Protein AF-A0A7W1MX53-F1 (afdb_monomer)

Structure (mmCIF, N/CA/C/O backbone):
data_AF-A0A7W1MX53-F1
#
_entry.id   AF-A0A7W1MX53-F1
#
loop_
_atom_site.group_PDB
_atom_site.id
_atom_site.type_symbol
_atom_site.label_atom_id
_atom_site.label_alt_id
_atom_site.label_comp_id
_atom_site.label_asym_id
_atom_site.label_entity_id
_atom_site.label_seq_id
_atom_site.pdbx_PDB_ins_code
_atom_site.Cartn_x
_atom_site.Cartn_y
_atom_site.Cartn_z
_atom_site.occupancy
_atom_site.B_iso_or_equiv
_atom_site.auth_seq_id
_atom_site.auth_comp_id
_atom_site.auth_asym_id
_atom_site.auth_atom_id
_atom_site.pdbx_PDB_model_num
ATOM 1 N N . MET A 1 1 ? 9.079 5.702 8.206 1.00 35.72 1 MET A N 1
ATOM 2 C CA . MET A 1 1 ? 10.184 4.907 7.601 1.00 35.72 1 MET A CA 1
ATOM 3 C C . MET A 1 1 ? 9.924 3.459 7.992 1.00 35.72 1 MET A C 1
ATOM 5 O O . MET A 1 1 ? 10.270 3.066 9.097 1.00 35.72 1 MET A O 1
ATOM 9 N N . ALA A 1 2 ? 9.228 2.682 7.155 1.00 34.62 2 ALA A N 1
ATOM 10 C CA . ALA A 1 2 ? 8.825 1.321 7.520 1.00 34.62 2 ALA A CA 1
ATOM 11 C C . ALA A 1 2 ? 10.064 0.422 7.710 1.00 34.62 2 ALA A C 1
ATOM 13 O O . ALA A 1 2 ? 10.881 0.278 6.801 1.00 34.62 2 ALA A O 1
ATOM 14 N N . ARG A 1 3 ? 10.228 -0.144 8.912 1.00 41.56 3 ARG A N 1
ATOM 15 C CA . ARG A 1 3 ? 11.394 -0.963 9.288 1.00 41.56 3 ARG A CA 1
ATOM 16 C C . ARG A 1 3 ? 11.538 -2.216 8.394 1.00 41.56 3 ARG A C 1
ATOM 18 O O . ARG A 1 3 ? 10.519 -2.820 8.056 1.00 41.56 3 ARG A O 1
ATOM 25 N N . PRO A 1 4 ? 12.764 -2.700 8.096 1.00 36.97 4 PRO A N 1
ATOM 26 C CA . PRO A 1 4 ? 13.018 -3.707 7.051 1.00 36.97 4 PRO A CA 1
ATOM 27 C C . PRO A 1 4 ? 12.590 -5.164 7.345 1.00 36.97 4 PRO A C 1
ATOM 29 O O . PRO A 1 4 ? 12.960 -6.055 6.586 1.00 36.97 4 PRO A O 1
ATOM 32 N N . HIS A 1 5 ? 11.833 -5.464 8.410 1.00 46.06 5 HIS A N 1
ATOM 33 C CA . HIS A 1 5 ? 11.674 -6.854 8.895 1.00 46.06 5 HIS A CA 1
ATOM 34 C C . HIS A 1 5 ? 10.229 -7.343 9.126 1.00 46.06 5 HIS A C 1
ATOM 36 O O . HIS A 1 5 ? 10.038 -8.420 9.681 1.00 46.06 5 HIS A O 1
ATOM 42 N N . GLY A 1 6 ? 9.199 -6.600 8.697 1.00 61.94 6 GLY A N 1
ATOM 43 C CA . GLY A 1 6 ? 7.798 -6.914 9.040 1.00 61.94 6 GLY A CA 1
ATOM 44 C C . GLY A 1 6 ? 6.881 -7.391 7.908 1.00 61.94 6 GLY A C 1
ATOM 45 O O . GLY A 1 6 ? 5.826 -7.946 8.195 1.00 61.94 6 GLY A O 1
ATOM 46 N N . ALA A 1 7 ? 7.247 -7.200 6.635 1.00 75.31 7 ALA A N 1
ATOM 47 C CA . ALA A 1 7 ? 6.298 -7.340 5.518 1.00 75.31 7 ALA A CA 1
ATOM 48 C C . ALA A 1 7 ? 5.720 -8.759 5.346 1.00 75.31 7 ALA A C 1
ATOM 50 O O . ALA A 1 7 ? 4.595 -8.918 4.887 1.00 75.31 7 ALA A O 1
ATOM 51 N N . LEU A 1 8 ? 6.484 -9.786 5.728 1.00 87.75 8 LEU A N 1
ATOM 52 C CA . LEU A 1 8 ? 6.079 -11.195 5.660 1.00 87.75 8 LEU A CA 1
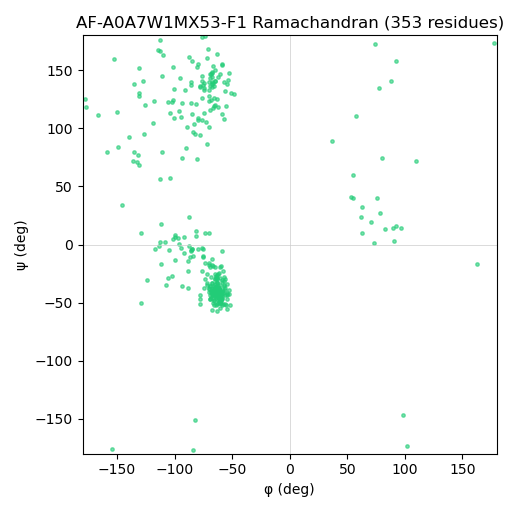ATOM 53 C C . LEU A 1 8 ? 5.643 -11.772 7.020 1.00 87.75 8 LEU A C 1
ATOM 55 O O . LEU A 1 8 ? 5.397 -12.974 7.117 1.00 87.75 8 LEU A O 1
ATOM 59 N N . GLY A 1 9 ? 5.586 -10.943 8.067 1.00 91.69 9 GLY A N 1
ATOM 60 C CA . GLY A 1 9 ? 5.096 -11.322 9.392 1.00 91.69 9 GLY A CA 1
ATOM 61 C C . GLY A 1 9 ? 3.570 -11.263 9.489 1.00 91.69 9 GLY A C 1
ATOM 62 O O . GLY A 1 9 ? 2.865 -11.448 8.495 1.00 91.69 9 GLY A O 1
ATOM 63 N N . SER A 1 10 ? 3.059 -10.989 10.691 1.00 94.69 10 SER A N 1
ATOM 64 C CA . SER A 1 10 ? 1.630 -10.727 10.895 1.00 94.69 10 SER A CA 1
ATOM 65 C C . SER A 1 10 ? 1.268 -9.342 10.370 1.00 94.69 10 SER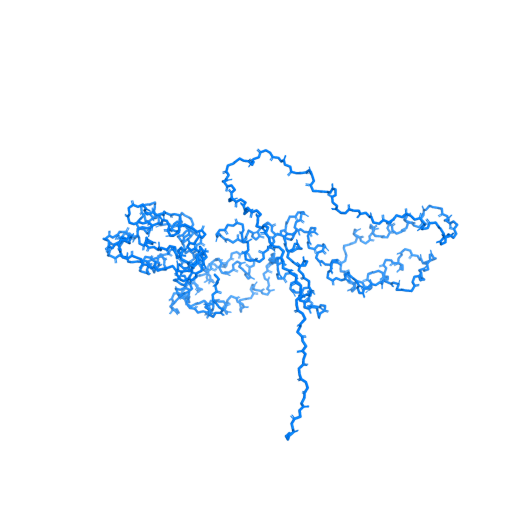 A C 1
ATOM 67 O O . SER A 1 10 ? 1.956 -8.361 10.673 1.00 94.69 10 SER A O 1
ATOM 69 N N . PHE A 1 11 ? 0.158 -9.247 9.641 1.00 96.44 11 PHE A N 1
ATOM 70 C CA . PHE A 1 11 ? -0.420 -7.969 9.241 1.00 96.44 11 PHE A CA 1
ATOM 71 C C . PHE A 1 11 ? -0.814 -7.124 10.459 1.00 96.44 11 PHE A C 1
ATOM 73 O O . PHE A 1 11 ? -0.715 -5.904 10.400 1.00 96.44 11 PHE A O 1
ATOM 80 N N . GLU A 1 12 ? -1.168 -7.749 11.588 1.00 95.38 12 GLU A N 1
ATOM 81 C CA . GLU A 1 12 ? -1.418 -7.028 12.839 1.00 95.38 12 GLU A CA 1
ATOM 82 C C . GLU A 1 12 ? -0.181 -6.250 13.292 1.00 95.38 12 GLU A C 1
ATOM 84 O O . GLU A 1 12 ? -0.253 -5.047 13.533 1.00 95.38 12 GLU A O 1
ATOM 89 N N . ASN A 1 13 ? 0.977 -6.910 13.340 1.00 94.56 13 ASN A N 1
ATOM 90 C CA . ASN A 1 13 ? 2.231 -6.265 13.729 1.00 94.56 13 ASN A CA 1
ATOM 91 C C . ASN A 1 13 ? 2.638 -5.170 12.740 1.00 94.56 13 ASN A C 1
ATOM 93 O O . ASN A 1 13 ? 3.162 -4.134 13.154 1.00 94.56 13 ASN A O 1
ATOM 97 N N . LEU A 1 14 ? 2.390 -5.387 11.445 1.00 94.31 14 LEU A N 1
ATOM 98 C CA . LEU A 1 14 ? 2.607 -4.369 10.423 1.00 94.31 14 LEU A CA 1
ATOM 99 C C . LEU A 1 14 ? 1.714 -3.148 10.672 1.00 94.31 14 LEU A C 1
ATOM 101 O O . LEU A 1 14 ? 2.221 -2.031 10.719 1.00 94.31 14 LEU A O 1
ATOM 105 N N . LEU A 1 15 ? 0.413 -3.355 10.877 1.00 95.31 15 LEU A N 1
ATOM 106 C CA . LEU A 1 15 ? -0.561 -2.285 11.061 1.00 95.31 15 LEU A CA 1
ATOM 107 C C . LEU A 1 15 ? -0.322 -1.508 12.362 1.00 95.31 15 LEU A C 1
ATOM 109 O O . LEU A 1 15 ? -0.311 -0.279 12.346 1.00 95.31 15 LEU A O 1
ATOM 113 N N . LEU A 1 16 ? -0.039 -2.198 13.472 1.00 94.69 16 LEU A N 1
ATOM 114 C CA . LEU A 1 16 ? 0.363 -1.564 14.733 1.00 94.69 16 LEU A CA 1
ATOM 115 C C . LEU A 1 16 ? 1.671 -0.779 14.570 1.00 94.69 16 LEU A C 1
ATOM 117 O O . LEU A 1 16 ? 1.807 0.321 15.100 1.00 94.69 16 LEU A O 1
ATOM 121 N N . GLY A 1 17 ? 2.631 -1.330 13.820 1.00 92.25 17 GLY A N 1
ATOM 122 C CA . GLY A 1 17 ? 3.901 -0.677 13.516 1.00 92.25 17 GLY A CA 1
ATOM 123 C C . GLY A 1 17 ? 3.732 0.606 12.705 1.00 92.25 17 GLY A C 1
ATOM 124 O O . GLY A 1 17 ? 4.342 1.611 13.055 1.00 92.25 17 GLY A O 1
ATOM 125 N N . VAL A 1 18 ? 2.886 0.578 11.672 1.00 91.69 18 VAL A N 1
ATOM 126 C CA . VAL A 1 18 ? 2.541 1.745 10.845 1.00 91.69 18 VAL A CA 1
ATOM 127 C C . VAL A 1 18 ? 1.771 2.789 11.653 1.00 91.69 18 VAL A C 1
ATOM 129 O O . VAL A 1 18 ? 2.057 3.972 11.526 1.00 91.69 18 VAL A O 1
ATOM 132 N N . THR A 1 19 ? 0.861 2.366 12.534 1.00 92.69 19 THR A N 1
ATOM 133 C CA . THR A 1 19 ? 0.033 3.271 13.355 1.00 92.69 19 THR A CA 1
ATOM 134 C C . THR A 1 19 ? 0.842 4.174 14.266 1.00 92.69 19 THR A C 1
ATOM 136 O O . THR A 1 19 ? 0.477 5.329 14.446 1.00 92.69 19 THR A O 1
ATOM 139 N N . ARG A 1 20 ? 1.961 3.678 14.791 1.00 90.31 20 ARG A N 1
ATOM 140 C CA . ARG A 1 20 ? 2.887 4.469 15.611 1.00 90.31 20 ARG A CA 1
ATOM 141 C C . ARG A 1 20 ? 4.108 4.982 14.841 1.00 90.31 20 ARG A C 1
ATOM 143 O O . ARG A 1 20 ? 5.053 5.461 15.466 1.00 90.31 20 ARG A O 1
ATOM 150 N N . ASP A 1 21 ? 4.168 4.797 13.518 1.00 88.62 21 ASP A N 1
ATOM 151 C CA . ASP A 1 21 ? 5.297 5.293 12.726 1.00 88.62 21 ASP A CA 1
ATOM 152 C C . ASP A 1 21 ? 5.232 6.828 12.682 1.00 88.62 21 ASP A C 1
ATOM 154 O O . ASP A 1 21 ? 4.194 7.377 12.304 1.00 88.62 21 ASP A O 1
ATOM 158 N N . PRO A 1 22 ? 6.324 7.535 13.021 1.00 87.38 22 PRO A N 1
ATOM 159 C CA . PRO A 1 22 ? 6.328 8.994 13.038 1.00 87.38 22 PRO A CA 1
ATOM 160 C C . PRO A 1 22 ? 5.938 9.623 11.703 1.00 87.38 22 PRO A C 1
ATOM 162 O O . PRO A 1 22 ? 5.241 10.631 11.687 1.00 87.38 22 PRO A O 1
ATOM 165 N N . ALA A 1 23 ? 6.327 9.015 10.576 1.00 86.00 23 ALA A N 1
ATOM 166 C CA . ALA A 1 23 ? 5.963 9.552 9.272 1.00 86.00 23 ALA A CA 1
ATOM 167 C C . ALA A 1 23 ? 4.463 9.391 9.007 1.00 86.00 23 ALA A C 1
ATOM 169 O O . ALA A 1 23 ? 3.868 10.301 8.449 1.00 86.00 23 ALA A O 1
ATOM 170 N N . MET A 1 24 ? 3.844 8.283 9.430 1.00 89.88 24 MET A N 1
ATOM 171 C CA . MET A 1 24 ? 2.394 8.092 9.296 1.00 89.88 24 MET A CA 1
ATOM 172 C C . MET A 1 24 ? 1.614 9.081 10.165 1.00 89.88 24 MET A C 1
ATOM 174 O O . MET A 1 24 ? 0.700 9.747 9.683 1.00 89.88 24 MET A O 1
ATOM 178 N N . LEU A 1 25 ? 2.013 9.220 11.430 1.00 90.38 25 LEU A N 1
ATOM 179 C CA . LEU A 1 25 ? 1.392 10.157 12.362 1.00 90.38 25 LEU A CA 1
ATOM 180 C C . LEU A 1 25 ? 1.554 11.611 11.903 1.00 90.38 25 LEU A C 1
ATOM 182 O O . LEU A 1 25 ? 0.606 12.374 12.009 1.00 90.38 25 LEU A O 1
ATOM 186 N N . MET A 1 26 ? 2.692 12.000 11.324 1.00 87.81 26 MET A N 1
ATOM 187 C CA . MET A 1 26 ? 2.829 13.323 10.701 1.00 87.81 26 MET A CA 1
ATOM 188 C C . MET A 1 26 ? 1.967 13.470 9.443 1.00 87.81 26 MET A C 1
ATOM 190 O O . MET A 1 26 ? 1.340 14.506 9.253 1.00 87.81 26 MET A O 1
ATOM 194 N N . PHE A 1 27 ? 1.929 12.451 8.579 1.00 88.88 27 PHE A N 1
ATOM 195 C CA . PHE A 1 27 ? 1.200 12.507 7.308 1.00 88.88 27 PHE A CA 1
ATOM 196 C C . PHE A 1 27 ? -0.310 12.681 7.512 1.00 88.88 27 PHE A C 1
ATOM 198 O O . PHE A 1 27 ? -0.970 13.322 6.699 1.00 88.88 27 PHE A O 1
ATOM 205 N N . LEU A 1 28 ? -0.853 12.116 8.592 1.00 92.62 28 LEU A N 1
ATOM 206 C CA . LEU A 1 28 ? -2.283 12.140 8.902 1.00 92.62 28 LEU A CA 1
ATOM 207 C C . LEU A 1 28 ? -2.632 12.994 10.126 1.00 92.62 28 LEU A C 1
ATOM 209 O O . LEU A 1 28 ? -3.725 12.843 10.671 1.00 92.62 28 LEU A O 1
ATOM 213 N N . SER A 1 29 ? -1.728 13.884 10.549 1.00 90.25 29 SER A N 1
ATOM 214 C CA . SER A 1 29 ? -1.947 14.817 11.667 1.00 90.25 29 SER A CA 1
ATOM 215 C C . SER A 1 29 ? -2.360 14.123 12.973 1.00 90.25 29 SER A C 1
ATOM 217 O O . SER A 1 29 ? -3.225 14.586 13.715 1.00 90.25 29 SER A O 1
ATOM 219 N N . GLY A 1 30 ? -1.745 12.975 13.258 1.00 89.25 30 GLY A N 1
ATOM 220 C CA . GLY A 1 30 ? -1.961 12.196 14.473 1.00 89.25 30 GLY A CA 1
ATOM 221 C C . GLY A 1 30 ? -1.446 12.886 15.737 1.00 89.25 30 GLY A C 1
ATOM 222 O O . GLY A 1 30 ? -2.025 12.673 16.797 1.00 89.25 30 GLY A O 1
ATOM 223 N N . GLY A 1 31 ? -0.417 13.738 15.628 1.00 87.44 31 GLY A N 1
ATOM 224 C CA . GLY A 1 31 ? 0.061 14.554 16.753 1.00 87.44 31 GLY A CA 1
ATOM 225 C C . GLY A 1 31 ? -0.866 15.721 17.112 1.00 87.44 31 GLY A C 1
ATOM 226 O O . GLY A 1 31 ? -0.783 16.262 18.207 1.00 87.44 31 GLY A O 1
ATOM 227 N N . ASP A 1 32 ? -1.790 16.074 16.214 1.00 89.62 32 ASP A N 1
ATOM 228 C CA . ASP A 1 32 ? -2.821 17.091 16.453 1.00 89.62 32 ASP A CA 1
ATOM 229 C C . ASP A 1 32 ? -4.119 16.468 17.016 1.00 89.62 32 ASP A C 1
ATOM 231 O O . ASP A 1 32 ? -5.039 17.174 17.419 1.00 89.62 32 ASP A O 1
ATOM 235 N N . SER A 1 33 ? -4.206 15.131 17.068 1.00 94.38 33 SER A N 1
ATOM 236 C CA . SER A 1 33 ? -5.378 14.392 17.551 1.00 94.38 33 SER A CA 1
ATOM 237 C C . SER A 1 33 ? -5.359 14.274 19.074 1.00 94.38 33 SER A C 1
ATOM 239 O O . SER A 1 33 ? -4.639 13.446 19.641 1.00 94.38 33 SER A O 1
ATOM 241 N N . THR A 1 34 ? -6.184 15.063 19.761 1.00 95.56 34 THR A N 1
ATOM 242 C CA . THR A 1 34 ? -6.294 15.033 21.230 1.00 95.56 34 THR A CA 1
ATOM 243 C C . THR A 1 34 ? -7.651 14.504 21.676 1.00 95.56 34 THR A C 1
ATOM 245 O O . THR A 1 34 ? -8.599 14.436 20.904 1.00 95.56 34 THR A O 1
ATOM 248 N N . LYS A 1 35 ? -7.794 14.156 22.955 1.00 95.88 35 LYS A N 1
ATOM 249 C CA . LYS A 1 35 ? -9.083 13.752 23.536 1.00 95.88 35 LYS A CA 1
ATOM 250 C C . LYS A 1 35 ? -10.167 14.833 23.466 1.00 95.88 35 LYS A C 1
ATOM 252 O O . LYS A 1 35 ? -11.339 14.516 23.636 1.00 95.88 35 LYS A O 1
ATOM 257 N N . TRP A 1 36 ? -9.773 16.092 23.277 1.00 96.19 36 TRP A N 1
ATOM 258 C CA . TRP A 1 36 ? -10.682 17.231 23.147 1.00 96.19 36 TRP A CA 1
ATOM 259 C C . TRP A 1 36 ? -11.111 17.438 21.697 1.00 96.19 36 TRP A C 1
ATOM 261 O O . TRP A 1 36 ? -12.270 17.738 21.436 1.00 96.19 36 TRP A O 1
ATOM 271 N N . GLU A 1 37 ? -10.181 17.211 20.769 1.00 96.25 37 GLU A N 1
ATOM 272 C CA . GLU A 1 37 ? -10.387 17.324 19.326 1.00 96.25 37 GLU A CA 1
ATOM 273 C C . GLU A 1 37 ? -9.822 16.073 18.625 1.00 96.25 37 GLU A C 1
ATOM 275 O O . GLU A 1 37 ? -8.709 16.102 18.089 1.00 96.25 37 GLU A O 1
ATOM 280 N N . PRO A 1 38 ? -10.537 14.928 18.667 1.00 96.69 38 PRO A N 1
ATOM 281 C CA . PRO A 1 38 ? -10.089 13.722 17.980 1.00 96.69 38 PRO A CA 1
ATOM 282 C C . PRO A 1 38 ? -10.095 13.924 16.464 1.00 96.69 38 PRO A C 1
ATOM 284 O O . PRO A 1 38 ? -11.122 14.266 15.879 1.00 96.69 38 PRO A O 1
ATOM 287 N N . ASN A 1 39 ? -8.965 13.657 15.810 1.00 96.06 39 ASN A N 1
ATOM 288 C CA . ASN A 1 39 ? -8.857 13.766 14.358 1.00 96.06 39 ASN A CA 1
ATOM 289 C C . ASN A 1 39 ? -9.331 12.472 13.680 1.00 96.06 39 ASN A C 1
ATOM 291 O O . ASN A 1 39 ? -8.691 11.421 13.783 1.00 96.06 39 ASN A O 1
ATOM 295 N N . GLU A 1 40 ? -10.447 12.552 12.959 1.00 96.56 40 GLU A N 1
ATOM 296 C CA . GLU A 1 40 ? -11.041 11.414 12.253 1.00 96.56 40 GLU A CA 1
ATOM 297 C C . GLU A 1 40 ? -10.229 10.929 11.048 1.00 96.56 40 GLU A C 1
ATOM 299 O O . GLU A 1 40 ? -10.423 9.790 10.623 1.00 96.56 40 GLU A O 1
ATOM 304 N N . ASN A 1 41 ? -9.325 11.753 10.505 1.00 95.56 41 ASN A N 1
ATOM 305 C CA . ASN A 1 41 ? -8.631 11.465 9.252 1.00 95.56 41 ASN A CA 1
ATOM 306 C C . ASN A 1 41 ? -7.932 10.102 9.306 1.00 95.56 41 ASN A C 1
ATOM 308 O O . ASN A 1 41 ? -8.251 9.210 8.525 1.00 95.56 41 ASN A O 1
ATOM 312 N N . TYR A 1 42 ? -7.064 9.865 10.297 1.00 95.50 42 TYR A N 1
ATOM 313 C CA . TYR A 1 42 ? -6.374 8.577 10.359 1.00 95.50 42 TYR A CA 1
ATOM 314 C C . TYR A 1 42 ? -7.322 7.397 10.630 1.00 95.50 42 TYR A C 1
ATOM 316 O O . TYR A 1 42 ? -7.179 6.336 10.023 1.00 95.50 42 TYR A O 1
ATOM 324 N N . ALA A 1 43 ? -8.329 7.570 11.490 1.00 97.06 43 ALA A N 1
ATOM 325 C CA . ALA A 1 43 ? -9.311 6.519 11.750 1.00 97.06 43 ALA A CA 1
ATOM 326 C C . ALA A 1 43 ? -10.056 6.104 10.472 1.00 97.06 43 ALA A C 1
ATOM 328 O O . ALA A 1 43 ? -10.229 4.906 10.224 1.00 97.06 43 ALA A O 1
ATOM 329 N N . ARG A 1 44 ? -10.440 7.086 9.649 1.00 97.62 44 ARG A N 1
ATOM 330 C CA . ARG A 1 44 ? -11.091 6.878 8.357 1.00 97.62 44 ARG A CA 1
ATOM 331 C C . ARG A 1 44 ? -10.166 6.161 7.388 1.00 97.62 44 ARG A C 1
ATOM 333 O O . ARG A 1 44 ? -10.533 5.100 6.899 1.00 97.62 44 ARG A O 1
ATOM 340 N N . GLU A 1 45 ? -8.949 6.658 7.190 1.00 96.38 45 GLU A N 1
ATOM 341 C CA . GLU A 1 45 ? -7.983 6.053 6.262 1.00 96.38 45 GLU A CA 1
ATOM 342 C C . GLU A 1 45 ? -7.611 4.617 6.664 1.00 96.38 45 GLU A C 1
ATOM 344 O O . GLU A 1 45 ? -7.500 3.719 5.823 1.00 96.38 45 GLU A O 1
ATOM 349 N N . LEU A 1 46 ? -7.498 4.349 7.967 1.00 96.94 46 LEU A N 1
ATOM 350 C CA . LEU A 1 46 ? -7.237 3.008 8.477 1.00 96.94 46 LEU A CA 1
ATOM 351 C C . LEU A 1 46 ? -8.377 2.041 8.140 1.00 96.94 46 LEU A C 1
ATOM 353 O O . LEU A 1 46 ? -8.117 0.922 7.679 1.00 96.94 46 LEU A O 1
ATOM 357 N N . MET A 1 47 ? -9.631 2.460 8.317 1.00 98.12 47 MET A N 1
ATOM 358 C CA . MET A 1 47 ? -10.795 1.654 7.938 1.00 98.12 47 MET A CA 1
ATOM 359 C C . MET A 1 47 ? -10.927 1.525 6.415 1.00 98.12 47 MET A C 1
ATOM 361 O O . MET A 1 47 ? -11.090 0.422 5.896 1.00 98.12 47 MET A O 1
ATOM 365 N N . GLU A 1 48 ? -10.810 2.623 5.679 1.00 97.38 48 GLU A N 1
ATOM 366 C CA . GLU A 1 48 ? -11.121 2.695 4.252 1.00 97.38 48 GLU A CA 1
ATOM 367 C C . GLU A 1 48 ? -10.027 2.112 3.372 1.00 97.38 48 GLU A C 1
ATOM 369 O O . GLU A 1 48 ? -10.307 1.305 2.485 1.00 97.38 48 GLU A O 1
ATOM 374 N N . LEU A 1 49 ? -8.774 2.476 3.622 1.00 95.44 49 LEU A N 1
ATOM 375 C CA . LEU A 1 49 ? -7.672 2.156 2.723 1.00 95.44 49 LEU A CA 1
ATOM 376 C C . LEU A 1 49 ? -6.815 0.995 3.206 1.00 95.44 49 LEU A C 1
ATOM 378 O O . LEU A 1 49 ? -6.187 0.316 2.380 1.00 95.44 49 LEU A O 1
ATOM 382 N N . PHE A 1 50 ? -6.752 0.762 4.518 1.00 95.38 50 PHE A N 1
ATOM 383 C CA . PHE A 1 50 ? -5.808 -0.205 5.083 1.00 95.38 50 PHE A CA 1
ATOM 384 C C . PHE A 1 50 ? -6.460 -1.504 5.540 1.00 95.38 50 PHE A C 1
ATOM 386 O O . PHE A 1 50 ? -5.806 -2.545 5.467 1.00 95.38 50 PHE A O 1
ATOM 393 N N . THR A 1 51 ? -7.731 -1.493 5.960 1.00 97.69 51 THR A N 1
ATOM 394 C CA . THR A 1 51 ? -8.319 -2.677 6.609 1.00 97.69 51 THR A CA 1
ATOM 395 C C . THR A 1 51 ? -9.651 -3.160 6.052 1.00 97.69 51 THR A C 1
ATOM 397 O O . THR A 1 51 ? -9.759 -4.360 5.805 1.00 97.69 51 THR A O 1
ATOM 400 N N . LEU A 1 52 ? -10.662 -2.310 5.873 1.00 98.19 52 LEU A N 1
ATOM 401 C CA . LEU A 1 52 ? -12.040 -2.744 5.599 1.00 98.19 52 LEU A CA 1
ATOM 402 C C . LEU A 1 52 ? -12.466 -2.492 4.154 1.00 98.19 52 LEU A C 1
ATOM 404 O O . LEU A 1 52 ? -13.193 -3.317 3.590 1.00 98.19 52 LEU A O 1
ATOM 408 N N . GLY A 1 53 ? -11.996 -1.398 3.553 1.00 96.81 53 GLY A N 1
ATOM 409 C CA . GLY A 1 53 ? -12.517 -0.871 2.293 1.00 96.81 53 GLY A CA 1
ATOM 410 C C . GLY A 1 53 ? -13.677 0.096 2.530 1.00 96.81 53 GLY A C 1
ATOM 411 O O . GLY A 1 53 ? -14.533 -0.166 3.377 1.00 96.81 53 GLY A O 1
ATOM 412 N N . ALA A 1 54 ? -13.726 1.183 1.761 1.00 96.44 54 ALA A N 1
ATOM 413 C CA . ALA A 1 54 ? -14.747 2.222 1.895 1.00 96.44 54 ALA A CA 1
ATOM 414 C C . ALA A 1 54 ? -16.181 1.679 1.774 1.00 96.44 54 ALA A C 1
ATOM 416 O O . ALA A 1 54 ? -16.492 0.905 0.865 1.00 96.44 54 ALA A O 1
ATOM 417 N N . GLY A 1 55 ? -17.051 2.073 2.711 1.00 93.75 55 GLY A N 1
ATOM 418 C CA . GLY A 1 55 ? -18.472 1.703 2.715 1.00 93.75 55 GLY A CA 1
ATOM 419 C C . GLY A 1 55 ? -18.766 0.231 3.038 1.00 93.75 55 GLY A C 1
ATOM 420 O O . GLY A 1 55 ? -19.837 -0.274 2.705 1.00 93.75 55 GLY A O 1
ATOM 421 N N . ARG A 1 56 ? -17.832 -0.500 3.666 1.00 95.69 56 ARG A N 1
ATOM 422 C CA . ARG A 1 56 ? -17.948 -1.957 3.883 1.00 95.69 56 ARG A CA 1
ATOM 423 C C . ARG A 1 56 ? -18.310 -2.341 5.318 1.00 95.69 56 ARG A C 1
ATOM 425 O O . ARG A 1 56 ? -17.610 -3.149 5.930 1.00 95.69 56 ARG A O 1
ATOM 432 N N . GLY A 1 57 ? -19.434 -1.831 5.822 1.00 93.12 57 GLY A N 1
ATOM 433 C CA . GLY A 1 57 ? -20.066 -2.314 7.062 1.00 93.12 57 GLY A CA 1
ATOM 434 C C . GLY A 1 57 ? -19.623 -1.632 8.359 1.00 93.12 57 GLY A C 1
ATOM 435 O O . GLY A 1 57 ? -19.926 -2.147 9.427 1.00 93.12 57 GLY A O 1
ATOM 436 N N . TYR A 1 58 ? -18.941 -0.491 8.264 1.00 97.31 58 TYR A N 1
ATOM 437 C CA . TYR A 1 58 ? -18.738 0.442 9.374 1.00 97.31 58 TYR A CA 1
ATOM 438 C C . TYR A 1 58 ? -19.544 1.722 9.122 1.00 97.31 58 TYR A C 1
ATOM 440 O O . TYR A 1 58 ? -19.979 1.990 7.999 1.00 97.31 58 TYR A O 1
ATOM 448 N N . THR A 1 59 ? -19.746 2.504 10.173 1.00 97.75 59 THR A N 1
ATOM 449 C CA . THR A 1 59 ? -20.504 3.754 10.161 1.00 97.75 59 THR A CA 1
ATOM 450 C C . THR A 1 59 ? -19.610 4.951 10.455 1.00 97.75 59 THR A C 1
ATOM 452 O O . THR A 1 59 ? -18.501 4.824 10.967 1.00 97.75 59 THR A O 1
ATOM 455 N N . GLU A 1 60 ? -20.136 6.145 10.205 1.00 98.00 60 GLU A N 1
ATOM 456 C CA . GLU A 1 60 ? -19.499 7.397 10.617 1.00 98.00 60 GLU A CA 1
ATOM 457 C C . GLU A 1 60 ? -19.291 7.479 12.143 1.00 98.00 60 GLU A C 1
ATOM 459 O O . GLU A 1 60 ? -18.307 8.037 12.624 1.00 98.00 60 GLU A O 1
ATOM 464 N N . HIS A 1 61 ? -20.189 6.868 12.923 1.00 98.19 61 HIS A N 1
ATOM 465 C CA . HIS A 1 61 ? -20.015 6.756 14.369 1.00 98.19 61 HIS A CA 1
ATOM 466 C C . HIS A 1 61 ? -18.788 5.907 14.726 1.00 98.19 61 HIS A C 1
ATOM 468 O O . HIS A 1 61 ? -18.020 6.296 15.603 1.00 98.19 61 HIS A O 1
ATOM 474 N N . ASP A 1 62 ? -18.551 4.805 14.008 1.00 98.50 62 ASP A N 1
ATOM 475 C CA . ASP A 1 62 ? -17.364 3.973 14.223 1.00 98.50 62 ASP A CA 1
ATOM 476 C C . ASP A 1 62 ? -16.072 4.735 13.909 1.00 98.50 62 ASP A C 1
ATOM 478 O O . ASP A 1 62 ? -15.082 4.564 14.619 1.00 98.50 62 ASP A O 1
ATOM 482 N N . VAL A 1 63 ? -16.077 5.604 12.890 1.00 98.38 63 VAL A N 1
ATOM 483 C CA . VAL A 1 63 ? -14.926 6.463 12.562 1.00 98.38 63 VAL A CA 1
ATOM 484 C C . VAL A 1 63 ? -14.604 7.397 13.729 1.00 98.38 63 VAL A C 1
ATOM 486 O O . VAL A 1 63 ? -13.458 7.429 14.179 1.00 98.38 63 VAL A O 1
ATOM 489 N N . ARG A 1 64 ? -15.608 8.088 14.281 1.00 98.38 64 ARG A N 1
ATOM 490 C CA . ARG A 1 64 ? -15.449 8.972 15.453 1.00 98.38 64 ARG A CA 1
ATOM 491 C C . ARG A 1 64 ? -14.942 8.235 16.682 1.00 98.38 64 ARG A C 1
ATOM 493 O O . ARG A 1 64 ? -13.998 8.673 17.337 1.00 98.38 64 ARG A O 1
ATOM 500 N N . GLU A 1 65 ? -15.544 7.093 16.991 1.00 98.44 65 GLU A N 1
ATOM 501 C CA . GLU A 1 65 ? -15.168 6.292 18.155 1.00 98.44 65 GLU A CA 1
ATOM 502 C C . GLU A 1 65 ? -13.772 5.681 17.997 1.00 98.44 65 GLU A C 1
ATOM 504 O O . GLU A 1 65 ? -13.018 5.588 18.966 1.00 98.44 65 GLU A O 1
ATOM 509 N N . HIS A 1 66 ? -13.375 5.330 16.774 1.00 98.19 66 HIS A N 1
ATOM 510 C CA . HIS A 1 66 ? -12.014 4.902 16.491 1.00 98.19 66 HIS A CA 1
ATOM 511 C C . HIS A 1 66 ? -11.016 6.062 16.591 1.00 98.19 66 HIS A C 1
ATOM 513 O O . HIS A 1 66 ? -9.955 5.886 17.189 1.00 98.19 66 HIS A O 1
ATOM 519 N N . ALA A 1 67 ? -11.362 7.258 16.107 1.00 98.12 67 ALA A N 1
ATOM 520 C CA . ALA A 1 67 ? -10.523 8.452 16.219 1.00 98.12 67 ALA A CA 1
ATOM 521 C C . ALA A 1 67 ? -10.164 8.755 17.675 1.00 98.12 67 ALA A C 1
ATOM 523 O O . ALA A 1 67 ? -8.992 8.959 17.987 1.00 98.12 67 ALA A O 1
ATOM 524 N N . ARG A 1 68 ? -11.140 8.652 18.589 1.00 98.06 68 ARG A N 1
ATOM 525 C CA . ARG A 1 68 ? -10.916 8.756 20.041 1.00 98.06 68 ARG A CA 1
ATOM 526 C C . ARG A 1 68 ? -9.853 7.765 20.529 1.00 98.06 68 ARG A C 1
ATOM 528 O O . ARG A 1 68 ? -8.993 8.127 21.329 1.00 98.06 68 ARG A O 1
ATOM 535 N N . GLY A 1 69 ? -9.881 6.525 20.034 1.00 96.88 69 GLY A N 1
ATOM 536 C CA . GLY A 1 69 ? -8.886 5.487 20.339 1.00 96.88 69 GLY A CA 1
ATOM 537 C C . GLY A 1 69 ? -7.471 5.816 19.861 1.00 96.88 69 GLY A C 1
ATOM 538 O O . GLY A 1 69 ? -6.514 5.358 20.473 1.00 96.88 69 GLY A O 1
ATOM 539 N N . LEU A 1 70 ? -7.332 6.639 18.820 1.00 96.62 70 LEU A N 1
ATOM 540 C CA . LEU A 1 70 ? -6.054 7.014 18.205 1.00 96.62 70 LEU A CA 1
ATOM 541 C C . LEU A 1 70 ? -5.488 8.357 18.708 1.00 96.62 70 LEU A C 1
ATOM 543 O O . LEU A 1 70 ? -4.479 8.815 18.179 1.00 96.62 70 LEU A O 1
ATOM 547 N N . THR A 1 71 ? -6.115 8.993 19.701 1.00 96.38 71 THR A N 1
ATOM 548 C CA . THR A 1 71 ? -5.679 10.292 20.252 1.00 96.38 71 THR A CA 1
ATOM 549 C C . THR A 1 71 ? -4.396 10.198 21.080 1.00 96.38 71 THR A C 1
ATOM 551 O O . THR A 1 71 ? -4.066 9.143 21.619 1.00 96.38 71 THR A O 1
ATOM 554 N N . GLY A 1 72 ? -3.724 11.332 21.273 1.00 94.00 72 GLY A N 1
ATOM 555 C CA . GLY A 1 72 ? -2.727 11.529 22.323 1.00 94.00 72 GLY A CA 1
ATOM 556 C C . GLY A 1 72 ? -1.273 11.327 21.908 1.00 94.00 72 GLY A C 1
ATOM 557 O O . GLY A 1 72 ? -0.424 11.204 22.784 1.00 94.00 72 GLY A O 1
ATOM 558 N N . TRP A 1 73 ? -0.968 11.278 20.614 1.00 92.19 73 TRP A N 1
ATOM 559 C CA . TRP A 1 73 ? 0.416 11.331 20.137 1.00 92.19 73 TRP A CA 1
ATOM 560 C C . TRP A 1 73 ? 0.932 12.766 20.219 1.00 92.19 73 TRP A C 1
ATOM 562 O O . TRP A 1 73 ? 0.165 13.696 20.000 1.00 92.19 73 TRP A O 1
ATOM 572 N N . ASP A 1 74 ? 2.213 12.952 20.521 1.00 83.00 74 ASP A N 1
ATOM 573 C CA . ASP A 1 74 ? 2.808 14.285 20.646 1.00 83.00 74 ASP A CA 1
ATOM 574 C C . ASP A 1 74 ? 4.059 14.416 19.781 1.00 83.00 74 ASP A C 1
ATOM 576 O O . ASP A 1 74 ? 4.849 13.473 19.672 1.00 83.00 74 ASP A O 1
ATOM 580 N N . TYR A 1 75 ? 4.225 15.581 19.156 1.00 75.00 75 TYR A N 1
ATOM 581 C CA . TYR A 1 75 ? 5.398 15.890 18.352 1.00 75.00 75 TYR A CA 1
ATOM 582 C C . TYR A 1 75 ? 6.577 16.212 19.265 1.00 75.00 75 TYR A C 1
ATOM 584 O O . TYR A 1 75 ? 6.510 17.100 20.112 1.00 75.00 75 TYR A O 1
ATOM 592 N N . ASP A 1 76 ? 7.697 15.517 19.069 1.00 67.69 76 ASP A N 1
ATOM 593 C CA . ASP A 1 76 ? 8.947 15.900 19.719 1.00 67.69 76 ASP A CA 1
ATOM 594 C C . ASP A 1 76 ? 9.493 17.181 19.068 1.00 67.69 76 ASP A C 1
ATOM 596 O O . ASP A 1 76 ? 10.285 17.162 18.125 1.00 67.69 76 ASP A O 1
ATOM 600 N N . TRP A 1 77 ? 9.037 18.328 19.566 1.00 64.50 77 TRP A N 1
ATOM 601 C CA . TRP A 1 77 ? 9.473 19.635 19.085 1.00 64.50 77 TRP A CA 1
ATOM 602 C C . TRP A 1 77 ? 10.925 19.962 19.457 1.00 64.50 77 TRP A C 1
ATOM 604 O O . TRP A 1 77 ? 11.502 20.866 18.853 1.00 64.50 77 TRP A O 1
ATOM 614 N N . GLN A 1 78 ? 11.532 19.246 20.416 1.00 60.50 78 GLN A N 1
ATOM 615 C CA . GLN A 1 78 ? 12.912 19.501 20.849 1.00 60.50 78 GLN A CA 1
ATOM 616 C C . GLN A 1 78 ? 13.920 18.998 19.817 1.00 60.50 78 GLN A C 1
ATOM 618 O O . GLN A 1 78 ? 14.919 19.665 19.555 1.00 60.50 78 GLN A O 1
ATOM 623 N N . ASN A 1 79 ? 13.628 17.857 19.191 1.00 62.25 79 ASN A N 1
ATOM 624 C CA . ASN A 1 79 ? 14.459 17.285 18.131 1.00 62.25 79 ASN A CA 1
ATOM 625 C C . ASN A 1 79 ? 13.987 17.677 16.715 1.00 62.25 79 ASN A C 1
ATOM 627 O O . ASN A 1 79 ? 14.655 17.377 15.724 1.00 62.25 79 ASN A O 1
ATOM 631 N N . GLY A 1 80 ? 12.873 18.408 16.628 1.00 56.56 80 GLY A N 1
ATOM 632 C CA . GLY A 1 80 ? 12.239 18.858 15.394 1.00 56.56 80 GLY A CA 1
ATOM 633 C C . GLY A 1 80 ? 11.169 17.878 14.887 1.00 56.56 80 GLY A C 1
ATOM 634 O O . GLY A 1 80 ? 11.210 16.687 15.206 1.00 56.56 80 GLY A O 1
ATOM 635 N N . PRO A 1 81 ? 10.210 18.345 14.061 1.00 52.97 81 PRO A N 1
ATOM 636 C CA . PRO A 1 81 ? 9.140 17.494 13.542 1.00 52.97 81 PRO A CA 1
ATOM 637 C C . PRO A 1 81 ? 9.712 16.263 12.827 1.00 52.97 81 PRO A C 1
ATOM 639 O O . PRO A 1 81 ? 10.432 16.392 11.837 1.00 52.97 81 PRO A O 1
ATOM 642 N N . GLY A 1 82 ? 9.391 15.067 13.327 1.00 54.69 82 GLY A N 1
ATOM 643 C CA . GLY A 1 82 ? 9.793 13.793 12.719 1.00 54.69 82 GLY A CA 1
ATOM 644 C C . GLY A 1 82 ? 11.125 13.208 13.194 1.00 54.69 82 GLY A C 1
ATOM 645 O O . GLY A 1 82 ? 11.523 12.151 12.697 1.00 54.69 82 GLY A O 1
ATOM 646 N N . ALA A 1 83 ? 11.803 13.833 14.159 1.00 51.53 83 ALA A N 1
ATOM 647 C CA . ALA A 1 83 ? 12.972 13.252 14.806 1.00 51.53 83 ALA A CA 1
ATOM 648 C C . ALA A 1 83 ? 12.549 12.407 16.020 1.00 51.53 83 ALA A C 1
ATOM 650 O O . ALA A 1 83 ? 12.260 12.928 17.089 1.00 51.53 83 ALA A O 1
ATOM 651 N N . GLY A 1 84 ? 12.520 11.081 15.860 1.00 64.12 84 GLY A N 1
ATOM 652 C CA . GLY A 1 84 ? 12.282 10.146 16.966 1.00 64.12 84 GLY A CA 1
ATOM 653 C C . GLY A 1 84 ? 10.866 9.570 17.035 1.00 64.12 84 GLY A C 1
ATOM 654 O O . GLY A 1 84 ? 10.071 9.700 16.109 1.00 64.12 84 GLY A O 1
ATOM 655 N N . GLN A 1 85 ? 10.583 8.828 18.109 1.00 67.94 85 GLN A N 1
ATOM 656 C CA . GLN A 1 85 ? 9.255 8.255 18.357 1.00 67.94 85 GLN A CA 1
ATOM 657 C C . GLN A 1 85 ? 8.330 9.350 18.892 1.00 67.94 85 GLN A C 1
ATOM 659 O O . GLN A 1 85 ? 8.742 10.097 19.769 1.00 67.94 85 GLN A O 1
ATOM 664 N N . LEU A 1 86 ? 7.091 9.409 18.404 1.00 77.56 86 LEU A N 1
ATOM 665 C CA . LEU A 1 86 ? 6.056 10.282 18.963 1.00 77.56 86 LEU A CA 1
ATOM 666 C C . LEU A 1 86 ? 5.491 9.585 20.210 1.00 77.56 86 LEU A C 1
ATOM 668 O O . LEU A 1 86 ? 4.869 8.526 20.062 1.00 77.56 86 LEU A O 1
ATOM 672 N N . PRO A 1 87 ? 5.761 10.066 21.435 1.00 82.62 87 PRO A N 1
ATOM 673 C CA . PRO A 1 87 ? 5.259 9.413 22.634 1.00 82.62 87 PRO A CA 1
ATOM 674 C C . PRO A 1 87 ? 3.738 9.559 22.727 1.00 82.62 87 PRO A C 1
ATOM 676 O O . PRO A 1 87 ? 3.166 10.577 22.337 1.00 82.62 87 PRO A O 1
ATOM 679 N N . LEU A 1 88 ? 3.086 8.537 23.283 1.00 89.50 88 LEU A N 1
ATOM 680 C CA . LEU A 1 88 ? 1.684 8.625 23.674 1.00 89.50 88 LEU A CA 1
ATOM 681 C C . LEU A 1 88 ? 1.599 9.323 25.035 1.00 89.50 88 LEU A C 1
ATOM 683 O O . LEU A 1 88 ? 2.155 8.835 26.018 1.00 89.50 88 LEU A O 1
ATOM 687 N N . GLN A 1 89 ? 0.884 10.437 25.084 1.00 91.00 89 GLN A N 1
ATOM 688 C CA . GLN A 1 89 ? 0.708 11.290 26.248 1.00 91.00 89 GLN A CA 1
ATOM 689 C C . GLN A 1 89 ? -0.648 11.014 26.922 1.00 91.00 89 GLN A C 1
ATOM 691 O O . GLN A 1 89 ? -1.695 11.404 26.390 1.00 91.00 89 GLN A O 1
ATOM 696 N N . PRO A 1 90 ? -0.679 10.384 28.113 1.00 92.31 90 PRO A N 1
ATOM 697 C CA . PRO A 1 90 ? -1.931 10.028 28.788 1.00 92.31 90 PRO A CA 1
ATOM 698 C C . PRO A 1 90 ? -2.861 11.221 29.053 1.00 92.31 90 PRO A C 1
ATOM 700 O O . PRO A 1 90 ? -4.081 11.081 29.033 1.00 92.31 90 PRO A O 1
ATOM 703 N N . GLN A 1 91 ? -2.298 12.408 29.278 1.00 93.38 91 GLN A N 1
ATOM 704 C CA . GLN A 1 91 ? -3.027 13.641 29.571 1.00 93.38 91 GLN A CA 1
ATOM 705 C C . GLN A 1 91 ? -3.908 14.124 28.412 1.00 93.38 91 GLN A C 1
ATOM 707 O O . GLN A 1 91 ? -4.956 14.725 28.665 1.00 93.38 91 GLN A O 1
ATOM 712 N N . VAL A 1 92 ? -3.522 13.835 27.167 1.00 93.12 92 VAL A N 1
ATOM 713 C CA . VAL A 1 92 ? -4.254 14.220 25.947 1.00 93.12 92 VAL A CA 1
ATOM 714 C C . VAL A 1 92 ? -4.834 13.017 25.198 1.00 93.12 92 VAL A C 1
ATOM 716 O O . VAL A 1 92 ? -5.488 13.208 24.179 1.00 93.12 92 VAL A O 1
ATOM 719 N N . HIS A 1 93 ? -4.670 11.798 25.717 1.00 96.44 93 HIS A N 1
ATOM 720 C CA . HIS A 1 93 ? -5.330 10.594 25.213 1.00 96.44 93 HIS A CA 1
ATOM 721 C C . HIS A 1 93 ? -6.732 10.418 25.819 1.00 96.44 93 HIS A C 1
ATOM 723 O O . HIS A 1 93 ? -6.954 10.630 27.016 1.00 96.44 93 HIS A O 1
ATOM 729 N N . ASP A 1 94 ? -7.693 9.987 25.006 1.00 97.06 94 ASP A N 1
ATOM 730 C CA . ASP A 1 94 ? -9.024 9.612 25.472 1.00 97.06 94 ASP A CA 1
ATOM 731 C C . ASP A 1 94 ? -9.007 8.177 26.018 1.00 97.06 94 ASP A C 1
ATOM 733 O O . ASP A 1 94 ? -9.182 7.206 25.285 1.00 97.06 94 ASP A O 1
ATOM 737 N N . GLY A 1 95 ? -8.847 8.027 27.335 1.00 94.62 95 GLY A N 1
ATOM 738 C CA . GLY A 1 95 ? -8.952 6.737 28.037 1.00 94.62 95 GLY A CA 1
ATOM 739 C C . GLY A 1 95 ? -10.389 6.283 28.356 1.00 94.62 95 GLY A C 1
ATOM 740 O O . GLY A 1 95 ? -10.594 5.315 29.102 1.00 94.62 95 GLY A O 1
ATOM 741 N N . GLY A 1 96 ? -11.398 7.000 27.859 1.00 96.50 96 GLY A N 1
ATOM 742 C CA . GLY A 1 96 ? -12.812 6.730 28.081 1.00 96.50 96 GLY A CA 1
ATOM 743 C C . GLY A 1 96 ? -13.312 5.477 27.364 1.00 96.50 96 GLY A C 1
ATOM 744 O O . GLY A 1 96 ? -12.639 4.892 26.507 1.00 96.50 96 GLY A O 1
ATOM 745 N N . ALA A 1 97 ? -14.527 5.056 27.728 1.00 97.56 97 ALA A N 1
ATOM 746 C CA . ALA A 1 97 ? -15.225 3.994 27.016 1.00 97.56 97 ALA A CA 1
ATOM 747 C C . ALA A 1 97 ? -15.603 4.463 25.602 1.00 97.56 97 ALA A C 1
ATOM 749 O O . ALA A 1 97 ? -16.012 5.611 25.405 1.00 97.56 97 ALA A O 1
ATOM 750 N N . LYS A 1 98 ? -15.460 3.554 24.642 1.00 97.50 98 LYS A N 1
ATOM 751 C CA . LYS A 1 98 ? -15.727 3.748 23.219 1.00 97.50 98 LYS A CA 1
ATOM 752 C C . LYS A 1 98 ? -16.588 2.601 22.714 1.00 97.50 98 LYS A C 1
ATOM 754 O O . LYS A 1 98 ? -16.506 1.508 23.276 1.00 97.50 98 LYS A O 1
ATOM 759 N N . THR A 1 99 ? -17.392 2.833 21.688 1.00 98.12 99 THR A N 1
ATOM 760 C CA . THR A 1 99 ? -18.175 1.795 21.012 1.00 98.12 99 THR A CA 1
ATOM 761 C C . THR A 1 99 ? -17.746 1.716 19.557 1.00 98.12 99 THR A C 1
ATOM 763 O O . THR A 1 99 ? -18.100 2.573 18.765 1.00 98.12 99 THR A O 1
ATOM 766 N N . ILE A 1 100 ? -16.975 0.689 19.203 1.00 98.12 100 ILE A N 1
ATOM 767 C CA . ILE A 1 100 ? -16.449 0.511 17.844 1.00 98.12 100 ILE A CA 1
ATOM 768 C C . ILE A 1 100 ? -17.004 -0.801 17.286 1.00 98.12 100 ILE A C 1
ATOM 770 O O . ILE A 1 100 ? -16.847 -1.859 17.897 1.00 98.12 100 ILE A O 1
ATOM 774 N N . PHE A 1 101 ? -17.685 -0.740 16.143 1.00 97.69 101 PHE A N 1
ATOM 775 C CA . PHE A 1 101 ? -18.385 -1.858 15.500 1.00 97.69 101 PHE A CA 1
ATOM 776 C C . PHE A 1 101 ? -19.368 -2.560 16.454 1.00 97.69 101 PHE A C 1
ATOM 778 O O . PHE A 1 101 ? -19.422 -3.789 16.538 1.00 97.69 101 PHE A O 1
ATOM 785 N N . GLY A 1 102 ? -20.088 -1.765 17.254 1.00 96.50 102 GLY A N 1
ATOM 786 C CA . GLY A 1 102 ? -21.023 -2.245 18.279 1.00 96.50 102 GLY A CA 1
ATOM 787 C C . GLY A 1 102 ? -20.372 -2.846 19.533 1.00 96.50 102 GLY A C 1
ATOM 788 O O . GLY A 1 102 ? -21.081 -3.285 20.438 1.00 96.50 102 GLY A O 1
ATOM 789 N N . ARG A 1 103 ? -19.036 -2.866 19.633 1.00 97.00 103 ARG A N 1
ATOM 790 C CA . ARG A 1 103 ? -18.309 -3.371 20.807 1.00 97.00 103 ARG A CA 1
ATOM 791 C C . ARG A 1 103 ? -17.957 -2.209 21.722 1.00 97.00 103 ARG A C 1
ATOM 793 O O . ARG A 1 103 ? -17.178 -1.344 21.337 1.00 97.00 103 ARG A O 1
ATOM 800 N N . ARG A 1 104 ? -18.539 -2.193 22.924 1.00 97.75 104 ARG A N 1
ATOM 801 C CA . ARG A 1 104 ? -18.277 -1.173 23.945 1.00 97.75 104 ARG A CA 1
ATOM 802 C C . ARG A 1 104 ? -17.133 -1.596 24.865 1.00 97.75 104 ARG A C 1
ATOM 804 O O . ARG A 1 104 ? -17.157 -2.693 25.416 1.00 97.75 104 ARG A O 1
ATOM 811 N N . GLY A 1 105 ? -16.184 -0.700 25.111 1.00 96.94 105 GLY A N 1
ATOM 812 C CA . GLY A 1 105 ? -15.063 -0.948 26.016 1.00 96.94 105 GLY A CA 1
ATOM 813 C C . GLY A 1 105 ? -14.078 0.214 26.082 1.00 96.94 105 GLY A C 1
ATOM 814 O O . GLY A 1 105 ? -14.180 1.185 25.338 1.00 96.94 105 GLY A O 1
ATOM 815 N N . ARG A 1 106 ? -13.096 0.139 26.985 1.00 96.12 106 ARG A N 1
ATOM 816 C CA . ARG A 1 106 ? -11.963 1.080 27.012 1.00 96.12 106 ARG A CA 1
ATOM 817 C C . ARG A 1 106 ? -10.941 0.658 25.957 1.00 96.12 106 ARG A C 1
ATOM 819 O O . ARG A 1 106 ? -9.924 0.055 26.273 1.00 96.12 106 ARG A O 1
ATOM 826 N N . HIS A 1 107 ? -11.276 0.890 24.692 1.00 96.56 107 HIS A N 1
ATOM 827 C CA . HIS A 1 107 ? -10.397 0.577 23.570 1.00 96.56 107 HIS A CA 1
ATOM 828 C C . HIS A 1 107 ? -9.261 1.608 23.521 1.00 96.56 107 HIS A C 1
ATOM 830 O O . HIS A 1 107 ? -9.523 2.795 23.309 1.00 96.56 107 HIS A O 1
ATOM 836 N N . ASP A 1 108 ? -8.031 1.162 23.777 1.00 94.38 108 ASP A N 1
ATOM 837 C CA . ASP A 1 108 ? -6.809 1.907 23.459 1.00 94.38 108 ASP A CA 1
ATOM 838 C C . ASP A 1 108 ? -6.518 1.826 21.949 1.00 94.38 108 ASP A C 1
ATOM 840 O O . ASP A 1 108 ? -7.252 1.170 21.198 1.00 94.38 108 ASP A O 1
ATOM 844 N N . TRP A 1 109 ? -5.453 2.489 21.496 1.00 95.31 109 TRP A N 1
ATOM 845 C CA . TRP A 1 109 ? -5.104 2.523 20.076 1.00 95.31 109 TRP A CA 1
ATOM 846 C C . TRP A 1 109 ? -4.774 1.129 19.525 1.00 95.31 109 TRP A C 1
ATOM 848 O O . TRP A 1 109 ? -5.112 0.815 18.386 1.00 95.31 109 TRP A O 1
ATOM 858 N N . GLN A 1 110 ? -4.145 0.247 20.311 1.00 96.88 110 GLN A N 1
ATOM 859 C CA . GLN A 1 110 ? -3.827 -1.107 19.852 1.00 96.88 110 GLN A CA 1
ATOM 860 C C . GLN A 1 110 ? -5.096 -1.937 19.677 1.00 96.88 110 GLN A C 1
ATOM 862 O O . GLN A 1 110 ? -5.256 -2.651 18.685 1.00 96.88 110 GLN A O 1
ATOM 867 N N . HIS A 1 111 ? -5.999 -1.881 20.653 1.00 97.50 111 HIS A N 1
ATOM 868 C CA . HIS A 1 111 ? -7.238 -2.632 20.619 1.00 97.50 111 HIS A CA 1
ATOM 869 C C . HIS A 1 111 ? -8.165 -2.104 19.522 1.00 97.50 111 HIS A C 1
ATOM 871 O O . HIS A 1 111 ? -8.739 -2.917 18.802 1.00 97.50 111 HIS A O 1
ATOM 877 N N . SER A 1 112 ? -8.264 -0.786 19.321 1.00 96.62 112 SER A N 1
ATOM 878 C CA . SER A 1 112 ? -9.076 -0.214 18.239 1.00 96.62 112 SER A CA 1
ATOM 879 C C . SER A 1 112 ? -8.581 -0.647 16.851 1.00 96.62 112 SER A C 1
ATOM 881 O O . SER A 1 112 ? -9.381 -1.034 15.997 1.00 96.62 112 SER A O 1
ATOM 883 N N . VAL A 1 113 ? -7.259 -0.716 16.656 1.00 97.31 113 VAL A N 1
ATOM 884 C CA . VAL A 1 113 ? -6.642 -1.274 15.443 1.00 97.31 113 VAL A CA 1
ATOM 885 C C . VAL A 1 113 ? -7.002 -2.754 15.263 1.00 97.31 113 VAL A C 1
ATOM 887 O O . VAL A 1 113 ? -7.417 -3.168 14.179 1.00 97.31 113 VAL A O 1
ATOM 890 N N . ARG A 1 114 ? -6.908 -3.568 16.324 1.00 97.81 114 ARG A N 1
ATOM 891 C CA . ARG A 1 114 ? -7.273 -4.999 16.274 1.00 97.81 114 ARG A CA 1
ATOM 892 C C . ARG A 1 114 ? -8.752 -5.229 15.977 1.00 97.81 114 ARG A C 1
ATOM 894 O O . ARG A 1 114 ? -9.086 -6.203 15.301 1.00 97.81 114 ARG A O 1
ATOM 901 N N . LEU A 1 115 ? -9.639 -4.341 16.431 1.00 98.12 115 LEU A N 1
ATOM 902 C CA . LEU A 1 115 ? -11.061 -4.427 16.102 1.00 98.12 115 LEU A CA 1
ATOM 903 C C . LEU A 1 115 ? -11.288 -4.373 14.589 1.00 98.12 115 LEU A C 1
ATOM 905 O O . LEU A 1 115 ? -12.093 -5.155 14.081 1.00 98.12 115 LEU A O 1
ATOM 909 N N . CYS A 1 116 ? -10.524 -3.552 13.861 1.00 98.19 116 CYS A N 1
ATOM 910 C CA . CYS A 1 116 ? -10.582 -3.501 12.399 1.00 98.19 116 CYS A CA 1
ATOM 911 C C . CYS A 1 116 ? -10.177 -4.840 11.763 1.00 98.19 116 CYS A C 1
ATOM 913 O O . CYS A 1 116 ? -10.805 -5.277 10.804 1.00 98.19 116 CYS A O 1
ATOM 915 N N . LEU A 1 117 ? -9.185 -5.543 12.320 1.00 97.44 117 LEU A N 1
ATOM 916 C CA . LEU A 1 117 ? -8.765 -6.857 11.812 1.00 97.44 117 LEU A CA 1
ATOM 917 C C . LEU A 1 117 ? -9.816 -7.946 12.055 1.00 97.44 117 LEU A C 1
ATOM 919 O O . LEU A 1 117 ? -10.018 -8.818 11.212 1.00 97.44 117 LEU A O 1
ATOM 923 N N . SER A 1 118 ? -10.509 -7.870 13.193 1.00 96.56 118 SER A N 1
ATOM 924 C CA . SER A 1 118 ? -11.588 -8.797 13.554 1.00 96.56 118 SER A CA 1
ATOM 925 C C . SER A 1 118 ? -12.902 -8.550 12.801 1.00 96.56 118 SER A C 1
ATOM 927 O O . SER A 1 118 ? -13.823 -9.363 12.879 1.00 96.56 118 SER A O 1
ATOM 929 N N . HIS A 1 119 ? -13.011 -7.428 12.086 1.00 98.06 119 HIS A N 1
ATOM 930 C CA . HIS A 1 119 ? -14.215 -7.059 11.357 1.00 98.06 119 HIS A CA 1
ATOM 931 C C . HIS A 1 119 ? -14.432 -7.975 10.143 1.00 98.06 119 HIS A C 1
ATOM 933 O O . HIS A 1 119 ? -13.500 -8.285 9.397 1.00 98.06 119 HIS A O 1
ATOM 939 N N . GLN A 1 120 ? -15.685 -8.361 9.879 1.00 96.75 120 GLN A N 1
ATOM 940 C CA . GLN A 1 120 ? -16.033 -9.335 8.830 1.00 96.75 120 GLN A CA 1
ATOM 941 C C . GLN A 1 120 ? -15.539 -8.949 7.423 1.00 96.75 120 GLN A C 1
ATOM 943 O O . GLN A 1 120 ? -15.237 -9.811 6.596 1.00 96.75 120 GLN A O 1
ATOM 948 N N . SER A 1 121 ? -15.427 -7.649 7.142 1.00 97.94 121 SER A N 1
ATOM 949 C CA . SER A 1 121 ? -14.978 -7.145 5.840 1.00 97.94 121 SER A CA 1
ATOM 950 C C . SER A 1 121 ? -13.467 -7.274 5.631 1.00 97.94 121 SER A C 1
ATOM 952 O O . SER A 1 121 ? -13.032 -7.352 4.475 1.00 97.94 121 SER A O 1
ATOM 954 N N . HIS A 1 122 ? -12.675 -7.355 6.708 1.00 98.19 122 HIS A N 1
ATOM 955 C CA . HIS A 1 122 ? -11.218 -7.264 6.642 1.00 98.19 122 HIS A CA 1
ATOM 956 C C . HIS A 1 122 ? -10.550 -8.397 5.850 1.00 98.19 122 HIS A C 1
ATOM 958 O O . HIS A 1 122 ? -9.811 -8.091 4.910 1.00 98.19 122 HIS A O 1
ATOM 964 N N . PRO A 1 123 ? -10.824 -9.695 6.103 1.00 98.25 123 PRO A N 1
ATOM 965 C CA . PRO A 1 123 ? -10.140 -10.768 5.378 1.00 98.25 123 PRO A CA 1
ATOM 966 C C . PRO A 1 123 ? -10.333 -10.664 3.864 1.00 98.25 123 PRO A C 1
ATOM 968 O O . PRO A 1 123 ? -9.402 -10.848 3.083 1.00 98.25 123 PRO A O 1
ATOM 971 N N . SER A 1 124 ? -11.555 -10.339 3.435 1.00 97.81 124 SER A N 1
ATOM 972 C CA . SER A 1 124 ? -11.873 -10.190 2.016 1.00 97.81 124 SER A CA 1
ATOM 973 C C . SER A 1 124 ? -11.220 -8.963 1.379 1.00 97.81 124 SER A C 1
ATOM 975 O O . SER A 1 124 ? -10.808 -9.052 0.221 1.00 97.81 124 SER A O 1
ATOM 977 N N . PHE A 1 125 ? -11.094 -7.860 2.124 1.00 97.94 125 PHE A N 1
ATOM 978 C CA . PHE A 1 125 ? -10.372 -6.667 1.690 1.00 97.94 125 PHE A CA 1
ATOM 979 C C . PHE A 1 125 ? -8.895 -6.991 1.470 1.00 97.94 125 PHE A C 1
ATOM 981 O O . PHE A 1 125 ? -8.392 -6.863 0.355 1.00 97.94 125 PHE A O 1
ATOM 988 N N . PHE A 1 126 ? -8.241 -7.499 2.519 1.00 97.88 126 PHE A N 1
ATOM 989 C CA . PHE A 1 126 ? -6.819 -7.815 2.524 1.00 97.88 126 PHE A CA 1
ATOM 990 C C . PHE A 1 126 ? -6.450 -8.782 1.397 1.00 97.88 126 PHE A C 1
ATOM 992 O O . PHE A 1 126 ? -5.572 -8.488 0.592 1.00 97.88 126 PHE A O 1
ATOM 999 N N . VAL A 1 127 ? -7.166 -9.907 1.281 1.00 98.25 127 VAL A N 1
ATOM 1000 C CA . VAL A 1 127 ? -6.885 -10.921 0.253 1.00 98.25 127 VAL A CA 1
ATOM 1001 C C . VAL A 1 127 ? -7.064 -10.367 -1.156 1.00 98.25 127 VAL A C 1
ATOM 1003 O O . VAL A 1 127 ? -6.260 -10.675 -2.031 1.00 98.25 127 VAL A O 1
ATOM 1006 N N . THR A 1 128 ? -8.105 -9.566 -1.395 1.00 97.00 128 THR A N 1
ATOM 1007 C CA . THR A 1 128 ? -8.362 -9.018 -2.736 1.00 97.00 128 THR A CA 1
ATOM 1008 C C . THR A 1 128 ? -7.297 -7.991 -3.117 1.00 97.00 128 THR A C 1
ATOM 1010 O O . THR A 1 128 ? -6.774 -8.056 -4.225 1.00 97.00 128 THR A O 1
ATOM 1013 N N . LYS A 1 129 ? -6.928 -7.106 -2.182 1.00 95.19 129 LYS A N 1
ATOM 1014 C CA . LYS A 1 129 ? -5.889 -6.089 -2.382 1.00 95.19 129 LYS A CA 1
ATOM 1015 C C . LYS A 1 129 ? -4.498 -6.703 -2.552 1.00 95.19 129 LYS A C 1
ATOM 1017 O O . LYS A 1 129 ? -3.727 -6.265 -3.393 1.00 95.19 129 LYS A O 1
ATOM 1022 N N . LEU A 1 130 ? -4.171 -7.748 -1.790 1.00 96.19 130 LEU A N 1
ATOM 1023 C CA . LEU A 1 130 ? -2.891 -8.441 -1.939 1.00 96.19 130 LEU A CA 1
ATOM 1024 C C . LEU A 1 130 ? -2.824 -9.235 -3.248 1.00 96.19 130 LEU A C 1
ATOM 1026 O O . LEU A 1 130 ? -1.783 -9.265 -3.893 1.00 96.19 130 LEU A O 1
ATOM 1030 N N . TRP A 1 131 ? -3.928 -9.865 -3.657 1.00 97.19 131 TRP A N 1
ATOM 1031 C CA . TRP A 1 131 ? -4.012 -10.595 -4.922 1.00 97.19 131 TRP A CA 1
ATOM 1032 C C . TRP A 1 131 ? -3.753 -9.693 -6.132 1.00 97.19 131 TRP A C 1
ATOM 1034 O O . TRP A 1 131 ? -2.990 -10.082 -7.018 1.00 97.19 131 TRP A O 1
ATOM 1044 N N . SER A 1 132 ? -4.349 -8.495 -6.165 1.00 93.69 132 SER A N 1
ATOM 1045 C CA . SER A 1 132 ? -4.228 -7.581 -7.310 1.00 93.69 132 SER A CA 1
ATOM 1046 C C . SER A 1 132 ? -2.793 -7.123 -7.569 1.00 93.69 132 SER A C 1
ATOM 1048 O O . SER A 1 132 ? -2.451 -6.860 -8.716 1.00 93.69 132 SER A O 1
ATOM 1050 N N . ALA A 1 133 ? -1.932 -7.122 -6.546 1.00 92.06 133 ALA A N 1
ATOM 1051 C CA . ALA A 1 133 ? -0.514 -6.790 -6.694 1.00 92.06 133 ALA A CA 1
ATOM 1052 C C . ALA A 1 133 ? 0.288 -7.829 -7.510 1.00 92.06 133 ALA A C 1
ATOM 1054 O O . ALA A 1 133 ? 1.392 -7.534 -7.967 1.00 92.06 133 ALA A O 1
ATOM 1055 N N . PHE A 1 134 ? -0.234 -9.051 -7.681 1.00 94.00 134 PHE A N 1
ATOM 1056 C CA . PHE A 1 134 ? 0.483 -10.156 -8.334 1.00 94.00 134 PHE A CA 1
ATOM 1057 C C . PHE A 1 134 ? -0.256 -10.761 -9.525 1.00 94.00 134 PHE A C 1
ATOM 1059 O O . PHE A 1 134 ? 0.386 -11.283 -10.433 1.00 94.00 134 PHE A O 1
ATOM 1066 N N . VAL A 1 135 ? -1.589 -10.748 -9.514 1.00 95.50 135 VAL A N 1
ATOM 1067 C CA . VAL A 1 135 ? -2.405 -11.459 -10.499 1.00 95.50 135 VAL A CA 1
ATOM 1068 C C . VAL A 1 135 ? -3.466 -10.525 -11.062 1.00 95.50 135 VAL A C 1
ATOM 1070 O O . VAL A 1 135 ? -4.245 -9.932 -10.319 1.00 95.50 135 VAL A O 1
ATOM 1073 N N . ALA A 1 136 ? -3.532 -10.438 -12.392 1.00 93.06 136 ALA A N 1
ATOM 1074 C CA . ALA A 1 136 ? -4.530 -9.621 -13.068 1.00 93.06 136 ALA A CA 1
ATOM 1075 C C . ALA A 1 136 ? -5.956 -10.147 -12.836 1.00 93.06 136 ALA A C 1
ATOM 1077 O O . ALA A 1 136 ? -6.237 -11.345 -12.971 1.00 93.06 136 ALA A O 1
ATOM 1078 N N . GLY A 1 137 ? -6.870 -9.217 -12.556 1.00 92.25 137 GLY A N 1
ATOM 1079 C CA . GLY A 1 137 ? -8.281 -9.498 -12.316 1.00 92.25 137 GLY A CA 1
ATOM 1080 C C . GLY A 1 137 ? -8.567 -10.134 -10.952 1.00 92.25 137 GLY A C 1
ATOM 1081 O O . GLY A 1 137 ? -7.676 -10.515 -10.195 1.00 92.25 137 GLY A O 1
ATOM 1082 N N . ALA A 1 138 ? -9.853 -10.259 -10.628 1.00 94.12 138 ALA A N 1
ATOM 1083 C CA . ALA A 1 138 ? -10.286 -10.753 -9.325 1.00 94.12 138 ALA A CA 1
ATOM 1084 C C . ALA A 1 138 ? -9.973 -12.256 -9.115 1.00 94.12 138 ALA A C 1
ATOM 1086 O O . ALA A 1 138 ? -10.058 -13.056 -10.062 1.00 94.12 138 ALA A O 1
ATOM 1087 N N . PRO A 1 139 ? -9.673 -12.684 -7.870 1.00 96.19 139 PRO A N 1
ATOM 1088 C CA . PRO A 1 139 ? -9.542 -14.100 -7.544 1.00 96.19 139 PRO A CA 1
ATOM 1089 C C . PRO A 1 139 ? -10.890 -14.822 -7.717 1.00 96.19 139 PRO A C 1
ATOM 1091 O O . PRO A 1 139 ? -11.921 -14.283 -7.299 1.00 96.19 139 PRO A O 1
ATOM 1094 N N . PRO A 1 140 ? -10.915 -16.061 -8.253 1.00 95.62 140 PRO A N 1
ATOM 1095 C CA . PRO A 1 140 ? -12.122 -16.887 -8.248 1.00 95.62 140 PRO A CA 1
ATOM 1096 C C . PRO A 1 140 ? -12.699 -17.020 -6.834 1.00 95.62 140 PRO A C 1
ATOM 1098 O O . PRO A 1 140 ? -11.946 -17.066 -5.859 1.00 95.62 140 PRO A O 1
ATOM 1101 N N . LEU A 1 141 ? -14.026 -17.126 -6.700 1.00 97.00 141 LEU A N 1
ATOM 1102 C CA . LEU A 1 141 ? -14.693 -17.117 -5.390 1.00 97.00 141 LEU A CA 1
ATOM 1103 C C . LEU A 1 141 ? -14.137 -18.179 -4.426 1.00 97.00 141 LEU A C 1
ATOM 1105 O O . LEU A 1 141 ? -13.893 -17.872 -3.258 1.00 97.00 141 LEU A O 1
ATOM 1109 N N . ALA A 1 142 ? -13.909 -19.401 -4.918 1.00 97.56 142 ALA A N 1
ATOM 1110 C CA . ALA A 1 142 ? -13.333 -20.493 -4.135 1.00 97.56 142 ALA A CA 1
ATOM 1111 C C . ALA A 1 142 ? -11.906 -20.166 -3.661 1.00 97.56 142 ALA A C 1
ATOM 1113 O O . ALA A 1 142 ? -11.617 -20.277 -2.470 1.00 97.56 142 ALA A O 1
ATOM 1114 N N . THR A 1 143 ? -11.046 -19.671 -4.560 1.00 98.00 143 THR A N 1
ATOM 1115 C CA . THR A 1 143 ? -9.683 -19.221 -4.233 1.00 98.00 143 THR A CA 1
ATOM 1116 C C . THR A 1 143 ? -9.708 -18.109 -3.191 1.00 98.00 143 THR A C 1
ATOM 1118 O O . THR A 1 143 ? -8.999 -18.180 -2.190 1.00 98.00 143 THR A O 1
ATOM 1121 N N . ARG A 1 144 ? -10.573 -17.106 -3.374 1.00 98.31 144 ARG A N 1
ATOM 1122 C CA . ARG A 1 144 ? -10.718 -15.985 -2.444 1.00 98.31 144 ARG A CA 1
ATOM 1123 C C . ARG A 1 144 ? -11.111 -16.465 -1.045 1.00 98.31 144 ARG A C 1
ATOM 1125 O O . ARG A 1 144 ? -10.492 -16.045 -0.074 1.00 98.31 144 ARG A O 1
ATOM 1132 N N . ARG A 1 145 ? -12.102 -17.358 -0.932 1.00 98.31 145 ARG A N 1
ATOM 1133 C CA . ARG A 1 145 ? -12.519 -17.949 0.354 1.00 98.31 145 ARG A CA 1
ATOM 1134 C C . ARG A 1 145 ? -11.386 -18.747 1.002 1.00 98.31 145 ARG A C 1
ATOM 1136 O O . ARG A 1 145 ? -11.119 -18.554 2.182 1.00 98.31 145 ARG A O 1
ATOM 1143 N N . ALA A 1 146 ? -10.679 -19.576 0.233 1.00 98.44 146 ALA A N 1
ATOM 1144 C CA . ALA A 1 146 ? -9.556 -20.361 0.743 1.00 98.44 146 ALA A CA 1
ATOM 1145 C C . ALA A 1 146 ? -8.424 -19.475 1.291 1.00 98.44 146 ALA A C 1
ATOM 1147 O O . ALA A 1 146 ? -7.918 -19.736 2.382 1.00 98.44 146 ALA A O 1
ATOM 1148 N N . LEU A 1 147 ? -8.069 -18.402 0.574 1.00 98.62 147 LEU A N 1
ATOM 1149 C CA . LEU A 1 147 ? -7.073 -17.424 1.017 1.00 98.62 147 LEU A CA 1
ATOM 1150 C C . LEU A 1 147 ? -7.534 -16.657 2.264 1.00 98.62 147 LEU A C 1
ATOM 1152 O O . LEU A 1 147 ? -6.733 -16.467 3.174 1.00 98.62 147 LEU A O 1
ATOM 1156 N N . GLN A 1 148 ? -8.813 -16.269 2.352 1.00 98.62 148 GLN A N 1
ATOM 1157 C CA . GLN A 1 148 ? -9.366 -15.623 3.553 1.00 98.62 148 GLN A CA 1
ATOM 1158 C C . GLN A 1 148 ? -9.263 -16.542 4.770 1.00 98.62 148 GLN A C 1
ATOM 1160 O O . GLN A 1 148 ? -8.790 -16.124 5.825 1.00 98.62 148 GLN A O 1
ATOM 1165 N N . SER A 1 149 ? -9.669 -17.805 4.627 1.00 98.50 149 SER A N 1
ATOM 1166 C CA . SER A 1 149 ? -9.591 -18.759 5.729 1.00 98.50 149 SER A CA 1
ATOM 1167 C C . SER A 1 149 ? -8.147 -19.073 6.122 1.00 98.50 149 SER A C 1
ATOM 1169 O O . SER A 1 149 ? -7.870 -19.217 7.308 1.00 98.50 149 SER A O 1
ATOM 1171 N N . LEU A 1 150 ? -7.221 -19.160 5.158 1.00 98.56 150 LEU A N 1
ATOM 1172 C CA . LEU A 1 150 ? -5.788 -19.302 5.431 1.00 98.56 150 LEU A CA 1
ATOM 1173 C C . LEU A 1 150 ? -5.259 -18.105 6.228 1.00 98.56 150 LEU A C 1
ATOM 1175 O O . LEU A 1 150 ? -4.638 -18.298 7.270 1.00 98.56 150 LEU A O 1
ATOM 1179 N N . TYR A 1 151 ? -5.554 -16.890 5.765 1.00 98.50 151 TYR A N 1
ATOM 1180 C CA . TYR A 1 151 ? -5.141 -15.646 6.406 1.00 98.50 151 TYR A CA 1
ATOM 1181 C C . TYR A 1 151 ? -5.601 -15.590 7.868 1.00 98.50 151 TYR A C 1
ATOM 1183 O O . TYR A 1 151 ? -4.769 -15.458 8.764 1.00 98.50 151 TYR A O 1
ATOM 1191 N N . VAL A 1 152 ? -6.893 -15.812 8.129 1.00 98.06 152 VAL A N 1
ATOM 1192 C CA . VAL A 1 152 ? -7.451 -15.770 9.492 1.00 98.06 152 VAL A CA 1
ATOM 1193 C C . VAL A 1 152 ? -6.890 -16.892 10.372 1.00 98.06 152 VAL A C 1
ATOM 1195 O O . VAL A 1 152 ? -6.404 -16.616 11.465 1.00 98.06 152 VAL A O 1
ATOM 1198 N N . ARG A 1 153 ? -6.884 -18.152 9.905 1.00 97.88 153 ARG A N 1
ATOM 1199 C CA . ARG A 1 153 ? -6.385 -19.290 10.709 1.00 97.88 153 ARG A CA 1
ATOM 1200 C C . ARG A 1 153 ? -4.898 -19.204 11.026 1.00 97.88 153 ARG A C 1
ATOM 1202 O O . ARG A 1 153 ? -4.463 -19.757 12.026 1.00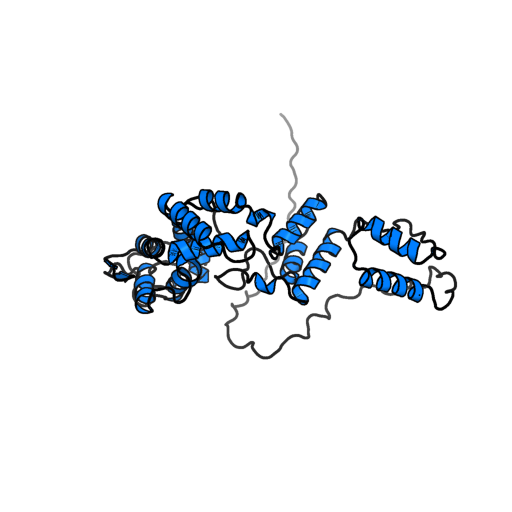 97.88 153 ARG A O 1
ATOM 1209 N N . SER A 1 154 ? -4.124 -18.536 10.176 1.00 97.19 154 SER A N 1
ATOM 1210 C CA . SER A 1 154 ? -2.696 -18.327 10.412 1.00 97.19 154 SER A CA 1
ATOM 1211 C C . SER A 1 154 ? -2.394 -17.247 11.457 1.00 97.19 154 SER A C 1
ATOM 1213 O O . SER A 1 154 ? -1.226 -17.027 11.746 1.00 97.19 154 SER A O 1
ATOM 1215 N N . GLY A 1 155 ? -3.403 -16.559 12.010 1.00 96.19 155 GLY A N 1
ATOM 1216 C CA . GLY A 1 155 ? -3.183 -15.398 12.879 1.00 96.19 155 GLY A CA 1
ATOM 1217 C C . GLY A 1 155 ? -2.796 -14.146 12.087 1.00 96.19 155 GLY A C 1
ATOM 1218 O O . GLY A 1 155 ? -1.909 -13.394 12.490 1.00 96.19 155 GLY A O 1
ATOM 1219 N N . TYR A 1 156 ? -3.435 -13.944 10.930 1.00 97.06 156 TYR A N 1
ATOM 1220 C CA . TYR A 1 156 ? -3.201 -12.812 10.028 1.00 97.06 156 TYR A CA 1
ATOM 1221 C C . TYR A 1 156 ? -1.774 -12.752 9.453 1.00 97.06 156 TYR A C 1
ATOM 1223 O O . TYR A 1 156 ? -1.239 -11.674 9.196 1.00 97.06 156 TYR A O 1
ATOM 1231 N N . GLN A 1 157 ? -1.135 -13.904 9.231 1.00 97.25 157 GLN A N 1
ATOM 1232 C CA . GLN A 1 157 ? 0.205 -13.960 8.644 1.00 97.25 157 GLN A CA 1
ATOM 1233 C C . GLN A 1 157 ? 0.155 -13.659 7.144 1.00 97.25 157 GLN A C 1
ATOM 1235 O O . GLN A 1 157 ? -0.636 -14.240 6.399 1.00 97.25 157 GLN A O 1
ATOM 1240 N N . VAL A 1 158 ? 1.048 -12.782 6.682 1.00 97.44 158 VAL A N 1
ATOM 1241 C CA . VAL A 1 158 ? 1.117 -12.367 5.273 1.00 97.44 158 VAL A CA 1
ATOM 1242 C C . VAL A 1 158 ? 1.798 -13.433 4.414 1.00 97.44 158 VAL A C 1
ATOM 1244 O O . VAL A 1 158 ? 1.302 -13.768 3.337 1.00 97.44 158 VAL A O 1
ATOM 1247 N N . ARG A 1 159 ? 2.911 -14.008 4.895 1.00 96.88 159 ARG A N 1
ATOM 1248 C CA . ARG A 1 159 ? 3.730 -14.967 4.131 1.00 96.88 159 ARG A CA 1
ATOM 1249 C C . ARG A 1 159 ? 2.932 -16.132 3.528 1.00 96.88 159 ARG A C 1
ATOM 1251 O O . ARG A 1 159 ? 3.036 -16.302 2.315 1.00 96.88 159 ARG A O 1
ATOM 1258 N N . PRO A 1 160 ? 2.111 -16.889 4.284 1.00 97.88 160 PRO A N 1
ATOM 1259 C CA . PRO A 1 160 ? 1.407 -18.042 3.719 1.00 97.88 160 PRO A CA 1
ATOM 1260 C C . PRO A 1 160 ? 0.426 -17.649 2.607 1.00 97.88 160 PRO A C 1
ATOM 1262 O O . PRO A 1 160 ? 0.219 -18.394 1.651 1.00 97.88 160 PRO A O 1
ATOM 1265 N N . VAL A 1 161 ? -0.177 -16.460 2.712 1.00 98.25 161 VAL A N 1
ATOM 1266 C CA . VAL A 1 161 ? -1.096 -15.937 1.693 1.00 98.25 161 VAL A CA 1
ATOM 1267 C C . VAL A 1 161 ? -0.327 -15.598 0.418 1.00 98.25 161 VAL A C 1
ATOM 1269 O O . VAL A 1 161 ? -0.740 -16.019 -0.661 1.00 98.25 161 VAL A O 1
ATOM 1272 N N . VAL A 1 162 ? 0.809 -14.899 0.536 1.00 98.00 162 VAL A N 1
ATOM 1273 C CA . VAL A 1 162 ? 1.677 -14.570 -0.608 1.00 98.00 162 VAL A CA 1
ATOM 1274 C C . VAL A 1 162 ? 2.188 -15.837 -1.288 1.00 98.00 162 VAL A C 1
ATOM 1276 O O . VAL A 1 162 ? 2.057 -15.958 -2.501 1.00 98.00 162 VAL A O 1
ATOM 1279 N N . GLU A 1 163 ? 2.696 -16.811 -0.529 1.00 97.94 163 GLU A N 1
ATOM 1280 C CA . GLU A 1 163 ? 3.141 -18.104 -1.070 1.00 97.94 163 GLU A CA 1
ATOM 1281 C C . GLU A 1 163 ? 2.029 -18.774 -1.885 1.00 97.94 163 GLU A C 1
ATOM 1283 O O . GLU A 1 163 ? 2.244 -19.186 -3.027 1.00 97.94 163 GLU A O 1
ATOM 1288 N N . ARG A 1 164 ? 0.802 -18.808 -1.350 1.00 97.94 164 ARG A N 1
ATOM 1289 C CA . ARG A 1 164 ? -0.330 -19.425 -2.045 1.00 97.94 164 ARG A CA 1
ATOM 1290 C C . ARG A 1 164 ? -0.750 -18.670 -3.307 1.00 97.94 164 ARG A C 1
ATOM 1292 O O . ARG A 1 164 ? -1.197 -19.318 -4.253 1.00 97.94 164 ARG A O 1
ATOM 1299 N N . ILE A 1 165 ? -0.618 -17.342 -3.325 1.00 98.06 165 ILE A N 1
ATOM 1300 C CA . ILE A 1 165 ? -0.857 -16.506 -4.512 1.00 98.06 165 ILE A CA 1
ATOM 1301 C C . ILE A 1 165 ? 0.191 -16.806 -5.588 1.00 98.06 165 ILE A C 1
ATOM 1303 O O . ILE A 1 165 ? -0.182 -17.097 -6.722 1.00 98.06 165 ILE A O 1
ATOM 1307 N N . LEU A 1 166 ? 1.479 -16.796 -5.233 1.00 97.00 166 LEU A N 1
ATOM 1308 C CA . LEU A 1 166 ? 2.582 -17.019 -6.176 1.00 97.00 166 LEU A CA 1
ATOM 1309 C C . LEU A 1 166 ? 2.577 -18.438 -6.768 1.00 97.00 166 LEU A C 1
ATOM 1311 O O . LEU A 1 166 ? 2.973 -18.630 -7.912 1.00 97.00 166 LEU A O 1
ATOM 1315 N N . MET A 1 167 ? 2.080 -19.429 -6.022 1.00 97.38 167 MET A N 1
ATOM 1316 C CA . MET A 1 167 ? 1.907 -20.808 -6.502 1.00 97.38 167 MET A CA 1
ATOM 1317 C C . MET A 1 167 ? 0.591 -21.040 -7.266 1.00 97.38 167 MET A C 1
ATOM 1319 O O . MET A 1 167 ? 0.331 -22.151 -7.731 1.00 97.38 167 MET A O 1
ATOM 1323 N N . HIS A 1 168 ? -0.297 -20.048 -7.362 1.00 97.50 168 HIS A N 1
ATOM 1324 C CA . HIS A 1 168 ? -1.571 -20.219 -8.052 1.00 97.50 168 HIS A CA 1
ATOM 1325 C C . HIS A 1 168 ? -1.359 -20.211 -9.580 1.00 97.50 168 HIS A C 1
ATOM 1327 O O . HIS A 1 168 ? -0.678 -19.317 -10.077 1.00 97.50 168 HIS A O 1
ATOM 1333 N N . PRO A 1 169 ? -2.001 -21.096 -10.374 1.00 96.19 169 PRO A N 1
ATOM 1334 C CA . PRO A 1 169 ? -1.784 -21.156 -11.827 1.00 96.19 169 PRO A CA 1
ATOM 1335 C C . PRO A 1 169 ? -1.958 -19.812 -12.547 1.00 96.19 169 PRO A C 1
ATOM 1337 O O . PRO A 1 169 ? -1.154 -19.458 -13.401 1.00 96.19 169 PRO A O 1
ATOM 1340 N N . ARG A 1 170 ? -2.958 -19.015 -12.137 1.00 95.88 170 ARG A N 1
ATOM 1341 C CA . ARG A 1 170 ? -3.195 -17.658 -12.671 1.00 95.88 170 ARG A CA 1
ATOM 1342 C C . ARG A 1 170 ? -2.038 -16.672 -12.481 1.00 95.88 170 ARG A C 1
ATOM 1344 O O . ARG A 1 170 ? -2.026 -15.673 -13.184 1.00 95.88 170 ARG A O 1
ATOM 1351 N N . PHE A 1 171 ? -1.090 -16.914 -11.581 1.00 95.62 171 PHE A N 1
ATOM 1352 C CA . PHE A 1 171 ? 0.124 -16.098 -11.520 1.00 95.62 171 PHE A CA 1
ATOM 1353 C C . PHE A 1 171 ? 0.949 -16.228 -12.810 1.00 95.62 171 PHE A C 1
ATOM 1355 O O . PHE A 1 171 ? 1.482 -15.244 -13.309 1.00 95.62 171 PHE A O 1
ATOM 1362 N N . TYR A 1 172 ? 0.981 -17.428 -13.394 1.00 92.75 172 TYR A N 1
ATOM 1363 C CA . TYR A 1 172 ? 1.707 -17.717 -14.631 1.00 92.75 172 TYR A CA 1
ATOM 1364 C C . TYR A 1 172 ? 0.832 -17.581 -15.882 1.00 92.75 172 TYR A C 1
ATOM 1366 O O . TYR A 1 172 ? 1.316 -17.166 -16.930 1.00 92.75 172 TYR A O 1
ATOM 1374 N N . THR A 1 173 ? -0.450 -17.946 -15.783 1.00 94.31 173 THR A N 1
ATOM 1375 C CA . THR A 1 173 ? -1.372 -18.018 -16.932 1.00 94.31 173 THR A CA 1
ATOM 1376 C C . THR A 1 173 ? -2.378 -16.870 -17.002 1.00 94.31 173 THR A C 1
ATOM 1378 O O . THR A 1 173 ? -3.171 -16.806 -17.939 1.00 94.31 173 THR A O 1
ATOM 1381 N N . GLY A 1 174 ? -2.400 -15.990 -16.000 1.00 90.88 174 GLY A N 1
ATOM 1382 C CA . GLY A 1 174 ? -3.320 -14.861 -15.932 1.00 90.88 174 GLY A CA 1
ATOM 1383 C C . GLY A 1 174 ? -2.974 -13.735 -16.904 1.00 90.88 174 GLY A C 1
ATOM 1384 O O . GLY A 1 174 ? -1.999 -13.783 -17.653 1.00 90.88 174 GLY A O 1
ATOM 1385 N N . GLY A 1 175 ? -3.803 -12.690 -16.880 1.00 91.06 175 GLY A N 1
ATOM 1386 C CA . GLY A 1 175 ? -3.538 -11.470 -17.636 1.00 91.06 175 GLY A CA 1
ATOM 1387 C C . GLY A 1 175 ? -2.263 -10.759 -17.170 1.00 91.06 175 GLY A C 1
ATOM 1388 O O . GLY A 1 175 ? -1.740 -11.006 -16.082 1.00 91.06 175 GLY A O 1
ATOM 1389 N N . ARG A 1 176 ? -1.774 -9.836 -17.998 1.00 90.06 176 ARG A N 1
ATOM 1390 C CA . ARG A 1 176 ? -0.628 -8.986 -17.658 1.00 90.06 176 ARG A CA 1
ATOM 1391 C C . ARG A 1 176 ? -1.058 -7.890 -16.685 1.00 90.06 176 ARG A C 1
ATOM 1393 O O . ARG A 1 176 ? -2.122 -7.305 -16.862 1.00 90.06 176 ARG A O 1
ATOM 1400 N N . ILE A 1 177 ? -0.205 -7.590 -15.710 1.00 89.81 177 ILE A N 1
ATOM 1401 C CA . ILE A 1 177 ? -0.343 -6.427 -14.826 1.00 89.81 177 ILE A CA 1
ATOM 1402 C C . ILE A 1 177 ? 0.604 -5.311 -15.263 1.00 89.81 177 ILE A C 1
ATOM 1404 O O . ILE A 1 177 ? 1.669 -5.561 -15.839 1.00 89.81 177 ILE A O 1
ATOM 1408 N N . THR A 1 178 ? 0.228 -4.072 -14.965 1.00 89.94 178 THR A N 1
ATOM 1409 C CA . THR A 1 178 ? 1.100 -2.921 -15.177 1.00 89.94 178 THR A CA 1
ATOM 1410 C C . THR A 1 178 ? 2.310 -3.025 -14.260 1.00 89.94 178 THR A C 1
ATOM 1412 O O . THR A 1 178 ? 2.191 -3.029 -13.040 1.00 89.94 178 THR A O 1
ATOM 1415 N N . LYS A 1 179 ? 3.509 -3.093 -14.844 1.00 90.44 179 LYS A N 1
ATOM 1416 C CA . LYS A 1 179 ? 4.748 -3.119 -14.063 1.00 90.44 179 LYS A CA 1
ATOM 1417 C C . LYS A 1 179 ? 4.947 -1.757 -13.377 1.00 90.44 179 LYS A C 1
ATOM 1419 O O . LYS A 1 179 ? 5.034 -0.763 -14.116 1.00 90.44 179 LYS A O 1
ATOM 1424 N N . PRO A 1 180 ? 5.098 -1.696 -12.036 1.00 92.75 180 PRO A N 1
ATOM 1425 C CA . PRO A 1 180 ? 5.381 -0.446 -11.341 1.00 92.75 180 PRO A CA 1
ATOM 1426 C C . PRO A 1 180 ? 6.624 0.236 -11.927 1.00 92.75 180 PRO A C 1
ATOM 1428 O O . PRO A 1 180 ? 7.606 -0.464 -12.220 1.00 9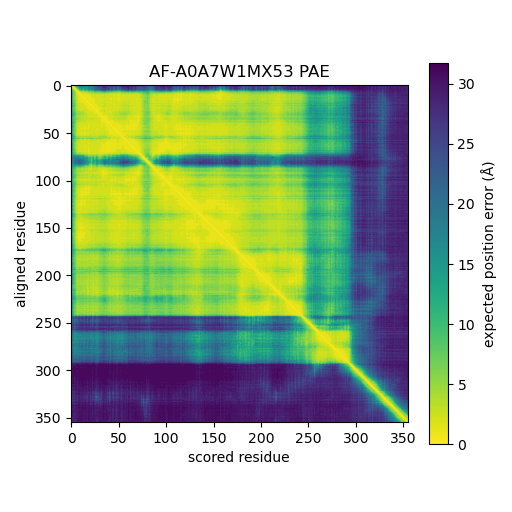2.75 180 PRO A O 1
ATOM 1431 N N . PRO A 1 181 ? 6.623 1.566 -12.112 1.00 94.12 181 PRO A N 1
ATOM 1432 C CA . PRO A 1 181 ? 7.740 2.277 -12.723 1.00 94.12 181 PRO A CA 1
ATOM 1433 C C . PRO A 1 181 ? 9.100 1.992 -12.082 1.00 94.12 181 PRO A C 1
ATOM 1435 O O . PRO A 1 181 ? 10.068 1.717 -12.791 1.00 94.12 181 PRO A O 1
ATOM 1438 N N . VAL A 1 182 ? 9.178 1.941 -10.750 1.00 93.38 182 VAL A N 1
ATOM 1439 C CA . VAL A 1 182 ? 10.445 1.641 -10.066 1.00 93.38 182 VAL A CA 1
ATOM 1440 C C . VAL A 1 182 ? 10.936 0.216 -10.341 1.00 93.38 182 VAL A C 1
ATOM 1442 O O . VAL A 1 182 ? 12.130 -0.013 -10.517 1.00 93.38 182 VAL A O 1
ATOM 1445 N N . VAL A 1 183 ? 10.023 -0.754 -10.454 1.00 94.00 183 VAL A N 1
ATOM 1446 C CA . VAL A 1 183 ? 10.362 -2.150 -10.780 1.00 94.00 183 VAL A CA 1
ATOM 1447 C C . VAL A 1 183 ? 10.789 -2.256 -12.247 1.00 94.00 183 VAL A C 1
ATOM 1449 O O . VAL A 1 183 ? 11.638 -3.081 -12.598 1.00 94.00 183 VAL A O 1
ATOM 1452 N N . TYR A 1 184 ? 10.207 -1.437 -13.129 1.00 93.81 184 TYR A N 1
ATOM 1453 C CA . TYR A 1 184 ? 10.642 -1.313 -14.518 1.00 93.81 184 TYR A CA 1
ATOM 1454 C C . TYR A 1 184 ? 12.094 -0.827 -14.600 1.00 93.81 184 TYR A C 1
ATOM 1456 O O . TYR A 1 184 ? 12.919 -1.552 -15.158 1.00 93.81 184 TYR A O 1
ATOM 1464 N N . VAL A 1 185 ? 12.414 0.304 -13.963 1.00 93.88 185 VAL A N 1
ATOM 1465 C CA . VAL A 1 185 ? 13.771 0.879 -13.928 1.00 93.88 185 VAL A CA 1
ATOM 1466 C C . VAL A 1 185 ? 14.772 -0.081 -13.279 1.00 93.88 185 VAL A C 1
ATOM 1468 O O . VAL A 1 185 ? 15.809 -0.376 -13.865 1.00 93.88 185 VAL A O 1
ATOM 1471 N N . ALA A 1 186 ? 14.449 -0.650 -12.115 1.00 94.00 186 ALA A N 1
ATOM 1472 C CA . ALA A 1 186 ? 15.339 -1.589 -11.431 1.00 94.00 186 ALA A CA 1
ATOM 1473 C C . ALA A 1 186 ? 15.619 -2.852 -12.266 1.00 94.00 186 ALA A C 1
ATOM 1475 O O . ALA A 1 186 ? 16.739 -3.360 -12.274 1.00 94.00 186 ALA A O 1
ATOM 1476 N N . GLY A 1 187 ? 14.611 -3.366 -12.982 1.00 93.75 187 GLY A N 1
ATOM 1477 C CA . GLY A 1 187 ? 14.777 -4.513 -13.875 1.00 93.75 187 GLY A CA 1
ATOM 1478 C C . GLY A 1 187 ? 15.638 -4.193 -15.098 1.00 93.75 187 GLY A C 1
ATOM 1479 O O . GLY A 1 187 ? 16.483 -5.001 -15.469 1.00 93.75 187 GLY A O 1
ATOM 1480 N N . LEU A 1 188 ? 15.447 -3.010 -15.685 1.00 92.50 188 LEU A N 1
ATOM 1481 C CA . LEU A 1 188 ? 16.245 -2.500 -16.798 1.00 92.50 188 LEU A CA 1
ATOM 1482 C C . LEU A 1 188 ? 17.723 -2.365 -16.408 1.00 92.50 188 LEU A C 1
ATOM 1484 O O . LEU A 1 188 ? 18.592 -2.905 -17.084 1.00 92.50 188 LEU A O 1
ATOM 1488 N N . LEU A 1 189 ? 17.997 -1.714 -15.278 1.00 92.81 189 LEU A N 1
ATOM 1489 C CA . LEU A 1 189 ? 19.346 -1.551 -14.739 1.00 92.81 189 LEU A CA 1
ATOM 1490 C C . LEU A 1 189 ? 20.023 -2.892 -14.455 1.00 92.81 189 LEU A C 1
ATOM 1492 O O . LEU A 1 189 ? 21.143 -3.133 -14.904 1.00 92.81 189 LEU A O 1
ATOM 1496 N N . ARG A 1 190 ? 19.302 -3.810 -13.802 1.00 94.00 190 ARG A N 1
ATOM 1497 C CA . ARG A 1 190 ? 19.797 -5.162 -13.524 1.00 94.00 190 ARG A CA 1
ATOM 1498 C C . ARG A 1 190 ? 20.149 -5.925 -14.800 1.00 94.00 190 ARG A C 1
ATOM 1500 O O . ARG A 1 190 ? 21.189 -6.572 -14.833 1.00 94.00 190 ARG A O 1
ATOM 1507 N N . ALA A 1 191 ? 19.316 -5.844 -15.838 1.00 91.00 191 ALA A N 1
ATOM 1508 C CA . ALA A 1 191 ? 19.571 -6.510 -17.117 1.00 91.00 191 ALA A CA 1
ATOM 1509 C C . ALA A 1 191 ? 20.832 -5.980 -17.822 1.00 91.00 191 ALA A C 1
ATOM 1511 O O . ALA A 1 191 ? 21.489 -6.719 -18.548 1.00 91.00 191 ALA A O 1
ATOM 1512 N N . LEU A 1 192 ? 21.185 -4.716 -17.581 1.00 89.06 192 LEU A N 1
ATOM 1513 C CA . LEU A 1 192 ? 22.397 -4.085 -18.101 1.00 89.06 192 LEU A CA 1
ATOM 1514 C C . LEU A 1 192 ? 23.626 -4.295 -17.201 1.00 89.06 192 LEU A C 1
ATOM 1516 O O . LEU A 1 192 ? 24.698 -3.791 -17.527 1.00 89.06 192 LEU A O 1
ATOM 1520 N N . GLY A 1 193 ? 23.484 -4.980 -16.058 1.00 89.31 193 GLY A N 1
ATOM 1521 C CA . GLY A 1 193 ? 24.541 -5.059 -15.045 1.00 89.31 193 GLY A CA 1
ATOM 1522 C C . GLY A 1 193 ? 24.904 -3.691 -14.452 1.00 89.31 193 GLY A C 1
ATOM 1523 O O . GLY A 1 193 ? 26.019 -3.498 -13.975 1.00 89.31 193 GLY A O 1
ATOM 1524 N N . ARG A 1 194 ? 23.981 -2.725 -14.513 1.00 87.81 194 ARG A N 1
ATOM 1525 C CA . ARG A 1 194 ? 24.175 -1.344 -14.069 1.00 87.81 194 ARG A CA 1
ATOM 1526 C C . ARG A 1 194 ? 23.541 -1.151 -12.690 1.00 87.81 194 ARG A C 1
ATOM 1528 O O . ARG A 1 194 ? 22.417 -1.586 -12.447 1.00 87.81 194 ARG A O 1
ATOM 1535 N N . GLY A 1 195 ? 24.275 -0.516 -11.780 1.00 90.62 195 GLY A N 1
ATOM 1536 C CA . GLY A 1 195 ? 23.759 -0.093 -10.476 1.00 90.62 195 GLY A CA 1
ATOM 1537 C C . GLY A 1 195 ? 23.030 1.252 -10.541 1.00 90.62 195 GLY A C 1
ATOM 1538 O O . GLY A 1 195 ? 22.891 1.846 -11.606 1.00 90.62 195 GLY A O 1
ATOM 1539 N N . ILE A 1 196 ? 22.591 1.749 -9.384 1.00 92.31 196 ILE A N 1
ATOM 1540 C CA . ILE A 1 196 ? 22.205 3.158 -9.241 1.00 92.31 196 ILE A CA 1
ATOM 1541 C C . ILE A 1 196 ? 23.500 3.968 -9.169 1.00 92.31 196 ILE A C 1
ATOM 1543 O O . ILE A 1 196 ? 24.222 3.892 -8.180 1.00 92.31 196 ILE A O 1
ATOM 1547 N N . ASP A 1 197 ? 23.811 4.687 -10.238 1.00 90.25 197 ASP A N 1
ATOM 1548 C CA . ASP A 1 197 ? 25.089 5.375 -10.459 1.00 90.25 197 ASP A CA 1
ATOM 1549 C C . ASP A 1 197 ? 24.959 6.904 -10.553 1.00 90.25 197 ASP A C 1
ATOM 1551 O O . ASP A 1 197 ? 25.952 7.615 -10.654 1.00 90.25 197 ASP A O 1
ATOM 1555 N N . THR A 1 198 ? 23.732 7.414 -10.500 1.00 92.06 198 THR A N 1
ATOM 1556 C CA . THR A 1 198 ? 23.392 8.836 -10.594 1.00 92.06 198 THR A CA 1
ATOM 1557 C C . THR A 1 198 ? 22.081 9.105 -9.855 1.00 92.06 198 THR A C 1
ATOM 1559 O O . THR A 1 198 ? 21.272 8.199 -9.639 1.00 92.06 198 THR A O 1
ATOM 1562 N N . ASP A 1 199 ? 21.844 10.356 -9.479 1.00 92.56 199 ASP A N 1
ATOM 1563 C CA . ASP A 1 199 ? 20.571 10.828 -8.936 1.00 92.56 199 ASP A CA 1
ATOM 1564 C C . ASP A 1 199 ? 19.481 10.993 -10.011 1.00 92.56 199 ASP A C 1
ATOM 1566 O O . ASP A 1 199 ? 18.300 11.132 -9.675 1.00 92.56 199 ASP A O 1
ATOM 1570 N N . ALA A 1 200 ? 19.836 10.899 -11.300 1.00 92.75 200 ALA A N 1
ATOM 1571 C CA . ALA A 1 200 ? 18.895 11.079 -12.400 1.00 92.75 200 ALA A CA 1
ATOM 1572 C C . ALA A 1 200 ? 17.696 10.118 -12.354 1.00 92.75 200 ALA A C 1
ATOM 1574 O O . ALA A 1 200 ? 16.586 10.464 -12.762 1.00 92.75 200 ALA A O 1
ATOM 1575 N N . TRP A 1 201 ? 17.884 8.935 -11.765 1.00 93.38 201 TRP A N 1
ATOM 1576 C CA . TRP A 1 201 ? 16.823 7.953 -11.545 1.00 93.38 201 TRP A CA 1
ATOM 1577 C C . TRP A 1 201 ? 15.646 8.495 -10.719 1.00 93.38 201 TRP A C 1
ATOM 1579 O O . TRP A 1 201 ? 14.533 7.989 -10.856 1.00 93.38 201 TRP A O 1
ATOM 1589 N N . GLY A 1 202 ? 15.857 9.543 -9.916 1.00 93.06 202 GLY A N 1
ATOM 1590 C CA . GLY A 1 202 ? 14.799 10.232 -9.180 1.00 93.06 202 GLY A CA 1
ATOM 1591 C C . GLY A 1 202 ? 13.822 10.976 -10.093 1.00 93.06 202 GLY A C 1
ATOM 1592 O O . GLY A 1 202 ? 12.622 10.702 -10.054 1.00 93.06 202 GLY A O 1
ATOM 1593 N N . TRP A 1 203 ? 14.317 11.888 -10.940 1.00 93.69 203 TRP A N 1
ATOM 1594 C CA . TRP A 1 203 ? 13.455 12.640 -11.864 1.00 93.69 203 TRP A CA 1
ATOM 1595 C C . TRP A 1 203 ? 12.957 11.772 -13.026 1.00 93.69 203 TRP A C 1
ATOM 1597 O O . TRP A 1 203 ? 11.841 11.964 -13.500 1.00 93.69 203 TRP A O 1
ATOM 1607 N N . ILE A 1 204 ? 13.720 10.757 -13.444 1.00 94.50 204 ILE A N 1
ATOM 1608 C CA . ILE A 1 204 ? 13.241 9.748 -14.401 1.00 94.50 204 ILE A CA 1
ATOM 1609 C C . ILE A 1 204 ? 12.075 8.950 -13.802 1.00 94.50 204 ILE A C 1
ATOM 1611 O O . ILE A 1 204 ? 11.087 8.698 -14.491 1.00 94.50 204 ILE A O 1
ATOM 1615 N N . GLY A 1 205 ? 12.163 8.571 -12.523 1.00 93.81 205 GLY A N 1
ATOM 1616 C CA . GLY A 1 205 ? 11.062 7.930 -11.804 1.00 93.81 205 GLY A CA 1
ATOM 1617 C C . GLY A 1 205 ? 9.807 8.802 -11.777 1.00 93.81 205 GLY A C 1
ATOM 1618 O O . GLY A 1 205 ? 8.714 8.308 -12.058 1.00 93.81 205 GLY A O 1
ATOM 1619 N N . ASP A 1 206 ? 9.974 10.105 -11.539 1.00 93.31 206 ASP A N 1
ATOM 1620 C CA . ASP A 1 206 ? 8.885 11.090 -11.572 1.00 93.31 206 ASP A CA 1
ATOM 1621 C C . ASP A 1 206 ? 8.196 11.142 -12.941 1.00 93.31 206 ASP A C 1
ATOM 1623 O O . ASP A 1 206 ? 6.979 10.994 -13.030 1.00 93.31 206 ASP A O 1
ATOM 1627 N N . LEU A 1 207 ? 8.976 11.206 -14.029 1.00 94.38 207 LEU A N 1
ATOM 1628 C CA . LEU A 1 207 ? 8.443 11.137 -15.396 1.00 94.38 207 LEU A CA 1
ATOM 1629 C C . LEU A 1 207 ? 7.668 9.845 -15.673 1.00 94.38 207 LEU A C 1
ATOM 1631 O O . LEU A 1 207 ? 6.756 9.843 -16.496 1.00 94.38 207 LEU A O 1
ATOM 1635 N N . CYS A 1 208 ? 8.035 8.741 -15.023 1.00 93.81 208 CYS A N 1
ATOM 1636 C CA . CYS A 1 208 ? 7.327 7.472 -15.155 1.00 93.81 208 CYS A CA 1
ATOM 1637 C C . CYS A 1 208 ? 6.110 7.353 -14.215 1.00 93.81 208 CYS A C 1
ATOM 1639 O O . CYS A 1 208 ? 5.405 6.347 -14.284 1.00 93.81 208 CYS A O 1
ATOM 1641 N N . GLY A 1 209 ? 5.864 8.336 -13.341 1.00 92.12 209 GLY A N 1
ATOM 1642 C CA . GLY A 1 209 ? 4.734 8.369 -12.409 1.00 92.12 209 GLY A CA 1
ATOM 1643 C C . GLY A 1 209 ? 5.011 7.770 -11.025 1.00 92.12 209 GLY A C 1
ATOM 1644 O O . GLY A 1 209 ? 4.067 7.452 -10.298 1.00 92.12 209 GLY A O 1
ATOM 1645 N N . GLN A 1 210 ? 6.278 7.572 -10.642 1.00 94.19 210 GLN A N 1
ATOM 1646 C CA . GLN A 1 210 ? 6.623 7.054 -9.316 1.00 94.19 210 GLN A CA 1
ATOM 1647 C C . GLN A 1 210 ? 7.982 7.553 -8.813 1.00 94.19 210 GLN A C 1
ATOM 1649 O O . GLN A 1 210 ? 9.038 7.129 -9.283 1.00 94.19 210 GLN A O 1
ATOM 1654 N N . VAL A 1 211 ? 7.954 8.354 -7.748 1.00 92.12 211 VAL A N 1
ATOM 1655 C CA . VAL A 1 211 ? 9.144 8.716 -6.968 1.00 92.12 211 VAL A CA 1
ATOM 1656 C C . VAL A 1 211 ? 9.115 7.967 -5.645 1.00 92.12 211 VAL A C 1
ATOM 1658 O O . VAL A 1 211 ? 8.162 8.101 -4.884 1.00 92.12 211 VAL A O 1
ATOM 1661 N N . LEU A 1 212 ? 10.154 7.186 -5.342 1.00 90.38 212 LEU A N 1
ATOM 1662 C CA . LEU A 1 212 ? 10.237 6.460 -4.071 1.00 90.38 212 LEU A CA 1
ATOM 1663 C C . LEU A 1 212 ? 10.068 7.400 -2.868 1.00 90.38 212 LEU A C 1
ATOM 1665 O O . LEU A 1 212 ? 10.567 8.522 -2.863 1.00 90.38 212 LEU A O 1
ATOM 1669 N N . PHE A 1 213 ? 9.362 6.914 -1.843 1.00 88.81 213 PHE A N 1
ATOM 1670 C CA . PHE A 1 213 ? 9.060 7.643 -0.601 1.00 88.81 213 PHE A CA 1
ATOM 1671 C C . PHE A 1 213 ? 8.213 8.916 -0.761 1.00 88.81 213 PHE A C 1
ATOM 1673 O O . PHE A 1 213 ? 8.039 9.649 0.209 1.00 88.81 213 PHE A O 1
ATOM 1680 N N . ARG A 1 214 ? 7.649 9.165 -1.948 1.00 89.50 214 ARG A N 1
ATOM 1681 C CA . ARG A 1 214 ? 6.766 10.305 -2.217 1.00 89.50 214 ARG A CA 1
ATOM 1682 C C . ARG A 1 214 ? 5.480 9.849 -2.917 1.00 89.50 214 ARG A C 1
ATOM 1684 O O . ARG A 1 214 ? 5.306 10.108 -4.110 1.00 89.50 214 ARG A O 1
ATOM 1691 N N . PRO A 1 215 ? 4.604 9.102 -2.224 1.00 90.81 215 PRO A N 1
ATOM 1692 C CA . PRO A 1 215 ? 3.304 8.765 -2.781 1.00 90.81 215 PRO A CA 1
ATOM 1693 C C . PRO A 1 215 ? 2.427 10.029 -2.902 1.00 90.81 215 PRO A C 1
ATOM 1695 O O . PRO A 1 215 ? 2.566 10.937 -2.081 1.00 90.81 215 PRO A O 1
ATOM 1698 N N . PRO A 1 216 ? 1.526 10.103 -3.900 1.00 89.06 216 PRO A N 1
ATOM 1699 C CA . PRO A 1 216 ? 0.593 11.222 -4.063 1.00 89.06 216 PRO A CA 1
ATOM 1700 C C . PRO A 1 216 ? -0.299 11.482 -2.845 1.00 89.06 216 PRO A C 1
ATOM 1702 O O . PRO A 1 216 ? -0.643 12.626 -2.564 1.00 89.06 216 PRO A O 1
ATOM 1705 N N . ASN A 1 217 ? -0.690 10.422 -2.139 1.00 89.69 217 ASN A N 1
ATOM 1706 C CA . ASN A 1 217 ? -1.473 10.475 -0.910 1.00 89.69 217 ASN A CA 1
ATOM 1707 C C . ASN A 1 217 ? -1.198 9.218 -0.061 1.00 89.69 217 ASN A C 1
ATOM 1709 O O . ASN A 1 217 ? -0.371 8.373 -0.416 1.00 89.69 217 ASN A O 1
ATOM 1713 N N . VAL A 1 218 ? -1.905 9.079 1.059 1.00 87.88 218 VAL A N 1
ATOM 1714 C CA . VAL A 1 218 ? -1.711 7.971 2.003 1.00 87.88 218 VAL A CA 1
ATOM 1715 C C . VAL A 1 218 ? -2.115 6.595 1.435 1.00 87.88 218 VAL A C 1
ATOM 1717 O O . VAL A 1 218 ? -1.643 5.565 1.917 1.00 87.88 218 VAL A O 1
ATOM 1720 N N . ALA A 1 219 ? -2.924 6.557 0.369 1.00 87.12 219 ALA A N 1
ATOM 1721 C CA . ALA A 1 219 ? -3.290 5.329 -0.338 1.00 87.12 219 ALA A CA 1
ATOM 1722 C C . ALA A 1 219 ? -2.118 4.713 -1.118 1.00 87.12 219 ALA A C 1
ATOM 1724 O O . ALA A 1 219 ? -2.179 3.537 -1.482 1.00 87.12 219 ALA A O 1
ATOM 1725 N N . GLY A 1 220 ? -1.056 5.486 -1.369 1.00 90.25 220 GLY A N 1
ATOM 1726 C CA . GLY A 1 220 ? 0.067 5.091 -2.210 1.00 90.25 220 GLY A CA 1
ATOM 1727 C C . GLY A 1 220 ? -0.055 5.643 -3.630 1.00 90.25 220 GLY A C 1
ATOM 1728 O O . GLY A 1 220 ? -0.533 6.756 -3.838 1.00 90.25 220 GLY A O 1
ATOM 1729 N N . TRP A 1 221 ? 0.431 4.878 -4.609 1.00 89.94 221 TRP A N 1
ATOM 1730 C CA . TRP A 1 221 ? 0.334 5.225 -6.029 1.00 89.94 221 TRP A CA 1
ATOM 1731 C C . TRP A 1 221 ? -0.881 4.558 -6.665 1.00 89.94 221 TRP A C 1
ATOM 1733 O O . TRP A 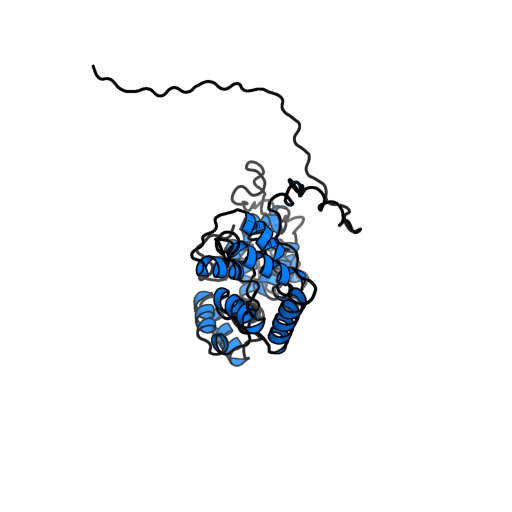1 221 ? -1.199 3.413 -6.357 1.00 89.94 221 TRP A O 1
ATOM 1743 N N . ASP A 1 222 ? -1.513 5.277 -7.586 1.00 86.31 222 ASP A N 1
ATOM 1744 C CA . ASP A 1 222 ? -2.586 4.760 -8.427 1.00 86.31 222 ASP A CA 1
ATOM 1745 C C . ASP A 1 222 ? -1.984 3.938 -9.579 1.00 86.31 222 ASP A C 1
ATOM 1747 O O . ASP A 1 222 ? -1.370 4.488 -10.499 1.00 86.31 222 ASP A O 1
ATOM 1751 N N . GLU A 1 223 ? -2.125 2.613 -9.502 1.00 83.38 223 GLU A N 1
ATOM 1752 C CA . GLU A 1 223 ? -1.545 1.681 -10.475 1.00 83.38 223 GLU A CA 1
ATOM 1753 C C . GLU A 1 223 ? -2.153 1.836 -11.879 1.00 83.38 223 GLU A C 1
ATOM 1755 O O . GLU A 1 223 ? -1.488 1.541 -12.878 1.00 83.38 223 GLU A O 1
ATOM 1760 N N . GLU A 1 224 ? -3.391 2.334 -11.973 1.00 82.81 224 GLU A N 1
ATOM 1761 C CA . GLU A 1 224 ? -4.096 2.538 -13.243 1.00 82.81 224 GLU A CA 1
ATOM 1762 C C . GLU A 1 224 ? -3.510 3.720 -14.029 1.00 82.81 224 GLU A C 1
ATOM 1764 O O . GLU A 1 224 ? -3.541 3.730 -15.259 1.00 82.81 224 GLU A O 1
ATOM 1769 N N . ARG A 1 225 ? -2.882 4.680 -13.337 1.00 83.25 225 ARG A N 1
ATOM 1770 C CA . ARG A 1 225 ? -2.251 5.865 -13.950 1.00 83.25 225 ARG A CA 1
ATOM 1771 C C . ARG A 1 225 ? -0.820 5.642 -14.422 1.00 83.25 225 ARG A C 1
ATOM 1773 O O . ARG A 1 225 ? -0.228 6.523 -15.034 1.00 83.25 225 ARG A O 1
ATOM 1780 N N . TRP A 1 226 ? -0.236 4.473 -14.171 1.00 88.75 226 TRP A N 1
ATOM 1781 C CA . TRP A 1 226 ? 1.137 4.172 -14.594 1.00 88.75 226 TRP A CA 1
ATOM 1782 C C . TRP A 1 226 ? 1.298 3.879 -16.093 1.00 88.75 226 TRP A C 1
ATOM 1784 O O . TRP A 1 226 ? 2.430 3.638 -16.540 1.00 88.75 226 TRP A O 1
ATOM 1794 N N . LEU A 1 227 ? 0.191 3.840 -16.843 1.00 87.62 227 LEU A N 1
ATOM 1795 C CA . LEU A 1 227 ? 0.144 3.679 -18.297 1.00 87.62 227 LEU A CA 1
ATOM 1796 C C . LEU A 1 227 ? -0.806 4.700 -18.932 1.00 87.62 227 LEU A C 1
ATOM 1798 O O . LEU A 1 227 ? -1.857 4.357 -19.467 1.00 87.62 227 LEU A O 1
ATOM 1802 N N . ASP A 1 228 ? -0.385 5.957 -18.920 1.00 88.81 228 ASP A N 1
ATOM 1803 C CA . ASP A 1 228 ? -0.920 7.006 -19.788 1.00 88.81 228 ASP A CA 1
ATOM 1804 C C . ASP A 1 228 ? 0.141 7.463 -20.809 1.00 88.81 228 ASP A C 1
ATOM 1806 O O . ASP A 1 228 ? 1.292 7.015 -20.795 1.00 88.81 228 ASP A O 1
ATOM 1810 N N . THR A 1 229 ? -0.228 8.365 -21.721 1.00 89.81 229 THR A N 1
ATOM 1811 C CA . THR A 1 229 ? 0.687 8.874 -22.757 1.00 89.81 229 THR A CA 1
ATOM 1812 C C . THR A 1 229 ? 1.967 9.490 -22.168 1.00 89.81 229 THR A C 1
ATOM 1814 O O . THR A 1 229 ? 3.050 9.328 -22.737 1.00 89.81 229 THR A O 1
ATOM 1817 N N . ALA A 1 230 ? 1.871 10.184 -21.030 1.00 91.38 230 ALA A N 1
ATOM 1818 C CA . ALA A 1 230 ? 2.989 10.906 -20.426 1.00 91.38 230 ALA A CA 1
ATOM 1819 C C . ALA A 1 230 ? 3.951 9.961 -19.689 1.00 91.38 230 ALA A C 1
ATOM 1821 O O . ALA A 1 230 ? 5.154 9.955 -19.961 1.00 91.38 230 ALA A O 1
ATOM 1822 N N . THR A 1 231 ? 3.419 9.113 -18.814 1.00 93.00 231 THR A N 1
ATOM 1823 C CA . THR A 1 231 ? 4.168 8.111 -18.044 1.00 93.00 231 THR A CA 1
ATOM 1824 C C . THR A 1 231 ? 4.780 7.045 -18.948 1.00 93.00 231 THR A C 1
ATOM 1826 O O . THR A 1 231 ? 5.909 6.604 -18.712 1.00 93.00 231 THR A O 1
ATOM 1829 N N . PHE A 1 232 ? 4.111 6.684 -20.049 1.00 91.31 232 PHE A N 1
ATOM 1830 C CA . PHE A 1 232 ? 4.684 5.796 -21.059 1.00 91.31 232 PHE A CA 1
ATOM 1831 C C . PHE A 1 232 ? 5.874 6.442 -21.781 1.00 91.31 232 PHE A C 1
ATOM 1833 O O . PHE A 1 232 ? 6.914 5.798 -21.931 1.00 91.31 232 PHE A O 1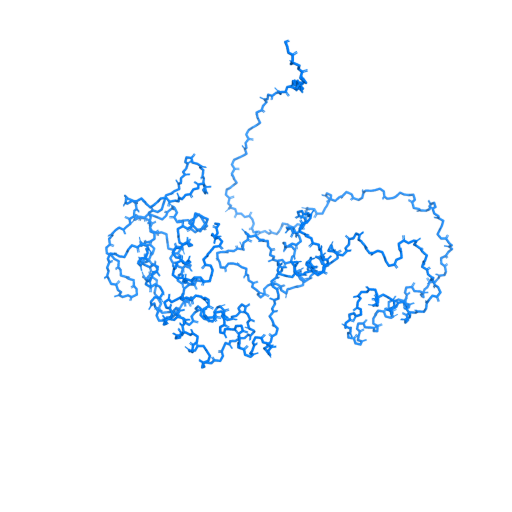
ATOM 1840 N N . ARG A 1 233 ? 5.789 7.731 -22.152 1.00 92.50 233 ARG A N 1
ATOM 1841 C CA . ARG A 1 233 ? 6.950 8.494 -22.653 1.00 92.50 233 ARG A CA 1
ATOM 1842 C C . ARG A 1 233 ? 8.085 8.527 -21.625 1.00 92.50 233 ARG A C 1
ATOM 1844 O O . ARG A 1 233 ? 9.243 8.366 -22.008 1.00 92.50 233 ARG A O 1
ATOM 1851 N N . GLY A 1 234 ? 7.772 8.680 -20.339 1.00 93.69 234 GLY A N 1
ATOM 1852 C CA . GLY A 1 234 ? 8.750 8.586 -19.252 1.00 93.69 234 GLY A CA 1
ATOM 1853 C C . GLY A 1 234 ? 9.535 7.272 -19.276 1.00 93.69 234 GLY A C 1
ATOM 1854 O O . GLY A 1 234 ? 10.761 7.281 -19.173 1.00 93.69 234 GLY A O 1
ATOM 1855 N N . ARG A 1 235 ? 8.862 6.142 -19.528 1.00 93.69 235 ARG A N 1
ATOM 1856 C CA . ARG A 1 235 ? 9.520 4.828 -19.643 1.00 93.69 235 ARG A CA 1
ATOM 1857 C C . ARG A 1 235 ? 10.470 4.741 -20.844 1.00 93.69 235 ARG A C 1
ATOM 1859 O O . ARG A 1 235 ? 11.539 4.151 -20.710 1.00 93.69 235 ARG A O 1
ATOM 1866 N N . TRP A 1 236 ? 10.142 5.360 -21.982 1.00 91.62 236 TRP A N 1
ATOM 1867 C CA . TRP A 1 236 ? 11.074 5.471 -23.118 1.00 91.62 236 TRP A CA 1
ATOM 1868 C C . TRP A 1 236 ? 12.312 6.294 -22.772 1.00 91.62 236 TRP A C 1
ATOM 1870 O O . TRP A 1 236 ? 13.425 5.906 -23.117 1.00 91.62 236 TRP A O 1
ATOM 1880 N N . ILE A 1 237 ? 12.131 7.403 -22.051 1.00 92.44 237 ILE A N 1
ATOM 1881 C CA . ILE A 1 237 ? 13.247 8.219 -21.560 1.00 92.44 237 ILE A CA 1
ATOM 1882 C C . ILE A 1 237 ? 14.121 7.395 -20.611 1.00 92.44 237 ILE A C 1
ATOM 1884 O O . ILE A 1 237 ? 15.338 7.406 -20.757 1.00 92.44 237 ILE A O 1
ATOM 1888 N N . ALA A 1 238 ? 13.522 6.623 -19.701 1.00 93.88 238 ALA A N 1
ATOM 1889 C CA . ALA A 1 238 ? 14.258 5.734 -18.805 1.00 93.88 238 ALA A CA 1
ATOM 1890 C C . ALA A 1 238 ? 15.072 4.676 -19.570 1.00 93.88 238 ALA A C 1
ATOM 1892 O O . ALA A 1 238 ? 16.240 4.462 -19.251 1.00 93.88 238 ALA A O 1
ATOM 1893 N N . ALA A 1 239 ? 14.486 4.047 -20.597 1.00 92.19 239 ALA A N 1
ATOM 1894 C CA . ALA A 1 239 ? 15.188 3.110 -21.477 1.00 92.19 239 ALA A CA 1
ATOM 1895 C C . ALA A 1 239 ? 16.383 3.774 -22.171 1.00 92.19 239 ALA A C 1
ATOM 1897 O O . ALA A 1 239 ? 17.507 3.285 -22.056 1.00 92.19 239 ALA A O 1
ATOM 1898 N N . ASN A 1 240 ? 16.148 4.916 -22.821 1.00 88.69 240 ASN A N 1
ATOM 1899 C CA . ASN A 1 240 ? 17.174 5.676 -23.530 1.00 88.69 240 ASN A CA 1
ATOM 1900 C C . ASN A 1 240 ? 18.289 6.153 -22.600 1.00 88.69 240 ASN A C 1
ATOM 1902 O O . ASN A 1 240 ? 19.448 6.109 -22.981 1.00 88.69 240 ASN A O 1
ATOM 1906 N N . TYR A 1 241 ? 17.965 6.562 -21.378 1.00 90.81 241 TYR A N 1
ATOM 1907 C CA . TYR A 1 241 ? 18.961 6.974 -20.392 1.00 90.81 241 TYR A CA 1
ATOM 1908 C C . TYR A 1 241 ? 19.760 5.785 -19.837 1.00 90.81 241 TYR A C 1
ATOM 1910 O O . TYR A 1 241 ? 20.954 5.888 -19.561 1.00 90.81 241 TYR A O 1
ATOM 1918 N N . ALA A 1 242 ? 19.126 4.618 -19.688 1.00 89.81 242 ALA A N 1
ATOM 1919 C CA . ALA A 1 242 ? 19.809 3.418 -19.216 1.00 89.81 242 ALA A CA 1
ATOM 1920 C C . ALA A 1 242 ? 20.850 2.903 -20.218 1.00 89.81 242 ALA A C 1
ATOM 1922 O O . ALA A 1 242 ? 21.932 2.481 -19.803 1.00 89.81 242 ALA A O 1
ATOM 1923 N N . ILE A 1 243 ? 20.518 2.946 -21.512 1.00 84.88 243 ILE A N 1
ATOM 1924 C CA . ILE A 1 243 ? 21.377 2.498 -22.621 1.00 84.88 243 ILE A CA 1
ATOM 1925 C C . ILE A 1 243 ? 22.307 3.611 -23.146 1.00 84.88 243 ILE A C 1
ATOM 1927 O O . ILE A 1 243 ? 23.336 3.320 -23.760 1.00 84.88 243 ILE A O 1
ATOM 1931 N N . GLY A 1 244 ? 21.935 4.874 -22.918 1.00 72.38 244 GLY A N 1
ATOM 1932 C CA . GLY A 1 244 ? 22.523 6.077 -23.501 1.00 72.38 244 GLY A CA 1
ATOM 1933 C C . GLY A 1 244 ? 23.752 6.566 -22.752 1.00 72.38 244 GLY A C 1
ATOM 1934 O O . GLY A 1 244 ? 23.631 7.237 -21.738 1.00 72.38 244 GLY A O 1
ATOM 1935 N N . GLU A 1 245 ? 24.897 6.158 -23.299 1.00 56.91 245 GLU A N 1
ATOM 1936 C CA . GLU A 1 245 ? 26.283 6.671 -23.209 1.00 56.91 245 GLU A CA 1
ATOM 1937 C C . GLU A 1 245 ? 27.251 5.565 -23.691 1.00 56.91 245 GLU A C 1
ATOM 1939 O O . GLU A 1 245 ? 28.395 5.841 -24.027 1.00 56.91 245 GLU A O 1
ATOM 1944 N N . ARG A 1 246 ? 26.798 4.298 -23.773 1.00 55.22 246 ARG A N 1
ATOM 1945 C CA . ARG A 1 246 ? 27.676 3.131 -24.005 1.00 55.22 246 ARG A CA 1
ATOM 1946 C C . ARG A 1 246 ? 27.500 2.388 -25.331 1.00 55.22 246 ARG A C 1
ATOM 1948 O O . ARG A 1 246 ? 28.189 1.393 -25.536 1.00 55.22 246 ARG A O 1
ATOM 1955 N N . ARG A 1 247 ? 26.577 2.782 -26.216 1.00 58.00 247 ARG A N 1
ATOM 1956 C CA . ARG A 1 247 ? 26.356 2.059 -27.482 1.00 58.00 247 ARG A CA 1
ATOM 1957 C C . ARG A 1 247 ? 26.111 3.006 -28.652 1.00 58.00 247 ARG A C 1
ATOM 1959 O O . ARG A 1 247 ? 24.974 3.379 -28.923 1.00 58.00 247 ARG A O 1
ATOM 1966 N N . ALA A 1 248 ? 27.180 3.360 -29.354 1.00 61.19 248 ALA A N 1
ATOM 1967 C CA . ALA A 1 248 ? 27.075 3.813 -30.733 1.00 61.19 248 ALA A CA 1
ATOM 1968 C C . ALA A 1 248 ? 26.885 2.579 -31.633 1.00 61.19 248 ALA A C 1
ATOM 1970 O O . ALA A 1 248 ? 27.551 1.564 -31.437 1.00 61.19 248 ALA A O 1
ATOM 1971 N N . LEU A 1 249 ? 25.957 2.655 -32.592 1.00 58.38 249 LEU A N 1
ATOM 1972 C CA . LEU A 1 249 ? 25.825 1.666 -33.677 1.00 58.38 249 LEU A CA 1
ATOM 1973 C C . LEU A 1 249 ? 27.089 1.612 -34.547 1.00 58.38 249 LEU A C 1
ATOM 1975 O O . LEU A 1 249 ? 27.370 0.592 -35.168 1.00 58.38 249 LEU A O 1
ATOM 1979 N N . ASP A 1 250 ? 27.821 2.720 -34.551 1.00 61.53 250 ASP A N 1
ATOM 1980 C CA . ASP A 1 250 ? 29.028 2.958 -35.313 1.00 61.53 250 ASP A CA 1
ATOM 1981 C C . ASP A 1 250 ? 29.911 3.929 -34.507 1.00 61.53 250 ASP A C 1
ATOM 1983 O O . ASP A 1 250 ? 29.776 5.147 -34.636 1.00 61.53 250 ASP A O 1
ATOM 1987 N N . PRO A 1 251 ? 30.707 3.417 -33.552 1.00 59.38 251 PRO A N 1
ATOM 1988 C CA . PRO A 1 251 ? 31.549 4.254 -32.698 1.00 59.38 251 PRO A CA 1
ATOM 1989 C C . PRO A 1 251 ? 32.649 4.983 -33.481 1.00 59.38 251 PRO A C 1
ATOM 1991 O O . PRO A 1 251 ? 33.153 5.992 -32.994 1.00 59.38 251 PRO A O 1
ATOM 1994 N N . ASP A 1 252 ? 32.967 4.500 -34.685 1.00 66.50 252 ASP A N 1
ATOM 1995 C CA . ASP A 1 252 ? 34.041 5.007 -35.537 1.00 66.50 252 ASP A CA 1
ATOM 1996 C C . ASP A 1 252 ? 33.517 5.948 -36.647 1.00 66.50 252 ASP A C 1
ATOM 1998 O O . ASP A 1 252 ? 34.293 6.686 -37.253 1.00 66.50 252 ASP A O 1
ATOM 2002 N N . GLY A 1 253 ? 32.196 5.977 -36.880 1.00 59.78 253 GLY A N 1
ATOM 2003 C CA . GLY A 1 253 ? 31.504 6.923 -37.761 1.00 59.78 253 GLY A CA 1
ATOM 2004 C C . GLY A 1 253 ? 31.510 6.570 -39.255 1.00 59.78 253 GLY A C 1
ATOM 2005 O O . GLY A 1 253 ? 31.176 7.428 -40.075 1.00 59.78 253 GLY A O 1
ATOM 2006 N N . SER A 1 254 ? 31.887 5.344 -39.634 1.00 63.97 254 SER A N 1
ATOM 2007 C CA . SER A 1 254 ? 31.826 4.868 -41.021 1.00 63.97 254 SER A CA 1
ATOM 2008 C C . SER A 1 254 ? 30.483 4.195 -41.348 1.00 63.97 254 SER A C 1
ATOM 2010 O O . SER A 1 254 ? 30.358 2.965 -41.342 1.00 63.97 254 SER A O 1
ATOM 2012 N N . TYR A 1 255 ? 29.473 5.000 -41.678 1.00 65.31 255 TYR A N 1
ATOM 2013 C CA . TYR A 1 255 ? 28.173 4.500 -42.124 1.00 65.31 255 TYR A CA 1
ATOM 2014 C C . TYR A 1 255 ? 28.120 4.408 -43.654 1.00 65.31 255 TYR A C 1
ATOM 2016 O O . TYR A 1 255 ? 28.303 5.410 -44.347 1.00 65.31 255 TYR A O 1
ATOM 2024 N N . ASP A 1 256 ? 27.855 3.215 -44.192 1.00 66.69 256 ASP A N 1
ATOM 2025 C CA . ASP A 1 256 ? 27.685 3.019 -45.633 1.00 66.69 256 ASP A CA 1
ATOM 2026 C C . ASP A 1 256 ? 26.341 3.600 -46.100 1.00 66.69 256 ASP A C 1
ATOM 2028 O O . ASP A 1 256 ? 25.274 3.025 -45.879 1.00 66.69 256 ASP A O 1
ATOM 2032 N N . LEU A 1 257 ? 26.392 4.753 -46.771 1.00 63.75 257 LEU A N 1
ATOM 2033 C CA . LEU A 1 257 ? 25.216 5.406 -47.354 1.00 63.75 257 LEU A CA 1
ATOM 2034 C C . LEU A 1 257 ? 24.606 4.612 -48.526 1.00 63.75 257 LEU A C 1
ATOM 2036 O O . LEU A 1 257 ? 23.490 4.922 -48.942 1.00 63.75 257 LEU A O 1
ATOM 2040 N N . GLY A 1 258 ? 25.307 3.598 -49.045 1.00 69.69 258 GLY A N 1
ATOM 2041 C CA . GLY A 1 258 ? 24.852 2.718 -50.120 1.00 69.69 258 GLY A CA 1
ATOM 2042 C C . GLY A 1 258 ? 24.011 1.518 -49.672 1.00 69.69 258 GLY A C 1
ATOM 2043 O O . GLY A 1 258 ? 23.499 0.807 -50.537 1.00 69.69 258 GLY A O 1
ATOM 2044 N N . GLU A 1 259 ? 23.839 1.272 -48.365 1.00 75.75 259 GLU A N 1
ATOM 2045 C CA . GLU A 1 259 ? 23.023 0.141 -47.896 1.00 75.75 259 GLU A CA 1
ATOM 2046 C C . GLU A 1 259 ? 21.528 0.328 -48.229 1.00 75.75 259 GLU A C 1
ATOM 2048 O O . GLU A 1 259 ? 20.998 1.443 -48.204 1.00 75.75 259 GLU A O 1
ATOM 2053 N N . ASP A 1 260 ? 20.822 -0.757 -48.560 1.00 82.88 260 ASP A N 1
ATOM 2054 C CA . ASP A 1 260 ? 19.389 -0.698 -48.857 1.00 82.88 260 ASP A CA 1
ATOM 2055 C C . ASP A 1 260 ? 18.540 -0.640 -47.571 1.00 82.88 260 ASP A C 1
ATOM 2057 O O . ASP A 1 260 ? 18.943 -1.088 -46.492 1.00 82.88 260 ASP A O 1
ATOM 2061 N N . ALA A 1 261 ? 17.327 -0.086 -47.674 1.00 82.12 261 ALA A N 1
ATOM 2062 C CA . ALA A 1 261 ? 16.451 0.117 -46.517 1.00 82.12 261 ALA A CA 1
ATOM 2063 C C . ALA A 1 261 ? 16.135 -1.170 -45.721 1.00 82.12 261 ALA A C 1
ATOM 2065 O O . ALA A 1 261 ? 16.122 -1.130 -44.485 1.00 82.12 261 ALA A O 1
ATOM 2066 N N . PRO A 1 262 ? 15.913 -2.337 -46.363 1.00 85.94 262 PRO A N 1
ATOM 2067 C CA . PRO A 1 262 ? 15.786 -3.604 -45.651 1.00 85.94 262 PRO A CA 1
ATOM 2068 C C . PRO A 1 262 ? 17.015 -3.974 -44.816 1.00 85.94 262 PRO A C 1
ATOM 2070 O O . PRO A 1 262 ? 16.842 -4.393 -43.667 1.00 85.94 262 PRO A O 1
ATOM 2073 N N . THR A 1 263 ? 18.231 -3.811 -45.350 1.00 83.81 263 THR A N 1
ATOM 2074 C CA . THR A 1 263 ? 19.473 -4.118 -44.625 1.00 83.81 263 THR A CA 1
ATOM 2075 C C . THR A 1 263 ? 19.683 -3.158 -43.462 1.00 83.81 263 THR A C 1
ATOM 2077 O O . THR A 1 263 ? 19.954 -3.615 -42.348 1.00 83.81 263 THR A O 1
ATOM 2080 N N . ALA A 1 264 ? 19.454 -1.859 -43.670 1.00 80.81 264 ALA A N 1
ATOM 2081 C CA . ALA A 1 264 ? 19.550 -0.842 -42.624 1.00 80.81 264 ALA A CA 1
ATOM 2082 C C . ALA A 1 264 ? 18.607 -1.138 -41.447 1.00 80.81 264 ALA A C 1
ATOM 2084 O O . ALA A 1 264 ? 19.025 -1.231 -40.286 1.00 80.81 264 ALA A O 1
ATOM 2085 N N . VAL A 1 265 ? 17.324 -1.388 -41.743 1.00 83.50 265 VAL A N 1
ATOM 2086 C CA . VAL A 1 265 ? 16.324 -1.743 -40.726 1.00 83.50 265 VAL A CA 1
ATOM 2087 C C . VAL A 1 265 ? 16.688 -3.063 -40.040 1.00 83.50 265 VAL A C 1
ATOM 2089 O O . VAL A 1 265 ? 16.551 -3.174 -38.822 1.00 83.50 265 VAL A O 1
ATOM 2092 N N . ALA A 1 266 ? 17.192 -4.062 -40.771 1.00 85.50 266 ALA A N 1
ATOM 2093 C CA . ALA A 1 266 ? 17.613 -5.335 -40.187 1.00 85.50 266 ALA A CA 1
ATOM 2094 C C . ALA A 1 266 ? 18.813 -5.184 -39.235 1.00 85.50 266 ALA A C 1
ATOM 2096 O O . ALA A 1 266 ? 18.790 -5.764 -38.146 1.00 85.50 266 ALA A O 1
ATOM 2097 N N . ARG A 1 267 ? 19.828 -4.386 -39.596 1.00 81.06 267 ARG A N 1
ATOM 2098 C CA . ARG A 1 267 ? 20.987 -4.084 -38.737 1.00 81.06 267 ARG A CA 1
ATOM 2099 C C . ARG A 1 267 ? 20.571 -3.331 -37.482 1.00 81.06 267 ARG A C 1
ATOM 2101 O O . ARG A 1 267 ? 20.959 -3.730 -36.384 1.00 81.06 267 ARG A O 1
ATOM 2108 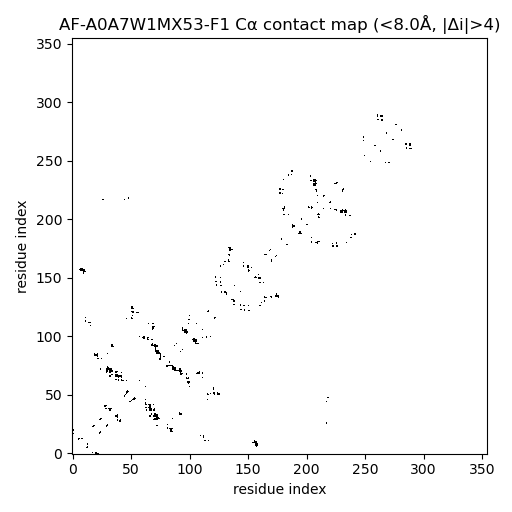N N . ALA A 1 268 ? 19.722 -2.311 -37.623 1.00 79.12 268 ALA A N 1
ATOM 2109 C CA . ALA A 1 268 ? 19.172 -1.580 -36.487 1.00 79.12 268 ALA A CA 1
ATOM 2110 C C . ALA A 1 268 ? 18.398 -2.517 -35.544 1.00 79.12 268 ALA A C 1
ATOM 2112 O O . ALA A 1 268 ? 18.619 -2.508 -34.334 1.00 79.12 268 ALA A O 1
ATOM 2113 N N . LEU A 1 269 ? 17.541 -3.392 -36.081 1.00 82.69 269 LEU A N 1
ATOM 2114 C CA . LEU A 1 269 ? 16.814 -4.370 -35.269 1.00 82.69 269 LEU A CA 1
ATOM 2115 C C . LEU A 1 269 ? 17.749 -5.367 -34.588 1.00 82.69 269 LEU A C 1
ATOM 2117 O O . LEU A 1 269 ? 17.538 -5.684 -33.420 1.00 82.69 269 LEU A O 1
ATOM 2121 N N . ALA A 1 270 ? 18.777 -5.852 -35.283 1.00 82.38 270 ALA A N 1
ATOM 2122 C CA . ALA A 1 270 ? 19.759 -6.766 -34.713 1.00 82.38 270 ALA A CA 1
ATOM 2123 C C . ALA A 1 270 ? 20.522 -6.124 -33.545 1.00 82.38 270 ALA A C 1
ATOM 2125 O O . ALA A 1 270 ? 20.634 -6.742 -32.487 1.00 82.38 270 ALA A O 1
ATOM 2126 N N . PHE A 1 271 ? 20.962 -4.874 -33.702 1.00 75.12 271 PHE A N 1
ATOM 2127 C CA . PHE A 1 271 ? 21.618 -4.106 -32.644 1.00 75.12 271 PHE A CA 1
ATOM 2128 C C . PHE A 1 271 ? 20.737 -3.956 -31.396 1.00 75.12 271 PHE A C 1
ATOM 2130 O O . PHE A 1 271 ? 21.211 -4.111 -30.269 1.00 75.12 271 PHE A O 1
ATOM 2137 N N . TRP A 1 272 ? 19.435 -3.736 -31.589 1.00 72.00 272 TRP A N 1
ATOM 2138 C CA . TRP A 1 272 ? 18.461 -3.632 -30.501 1.00 72.00 272 TRP A CA 1
ATOM 2139 C C . TRP A 1 272 ? 17.966 -4.984 -29.959 1.00 72.00 272 TRP A C 1
ATOM 2141 O O . TRP A 1 272 ? 17.009 -5.022 -29.188 1.00 72.00 272 TRP A O 1
ATOM 2151 N N . GLY A 1 273 ? 18.604 -6.101 -30.324 1.00 73.31 273 GLY A N 1
ATOM 2152 C CA . GLY A 1 273 ? 18.253 -7.425 -29.801 1.00 73.31 273 GLY A CA 1
ATOM 2153 C C . GLY A 1 273 ? 17.010 -8.043 -30.445 1.00 73.31 273 GLY A C 1
ATOM 2154 O O . GLY A 1 273 ? 16.339 -8.860 -29.822 1.00 73.31 273 GLY A O 1
ATOM 2155 N N . ARG A 1 274 ? 16.712 -7.669 -31.694 1.00 80.12 274 ARG A N 1
ATOM 2156 C CA . ARG A 1 274 ? 15.613 -8.185 -32.530 1.00 80.12 274 ARG A CA 1
ATOM 2157 C C . ARG A 1 274 ? 14.234 -8.063 -31.860 1.00 80.12 274 ARG A C 1
ATOM 2159 O O . ARG A 1 274 ? 13.562 -9.076 -31.662 1.00 80.12 274 ARG A O 1
ATOM 2166 N N . PRO A 1 275 ? 13.785 -6.841 -31.516 1.00 80.19 275 PRO A N 1
ATOM 2167 C CA . PRO A 1 275 ? 12.476 -6.654 -30.906 1.00 80.19 275 PRO A CA 1
ATOM 2168 C C . PRO A 1 275 ? 11.354 -7.108 -31.848 1.00 80.19 275 PRO A C 1
ATOM 2170 O O . PRO A 1 275 ? 11.414 -6.906 -33.063 1.00 80.19 275 PRO A O 1
ATOM 2173 N N . SER A 1 276 ? 10.299 -7.687 -31.278 1.00 84.06 276 SER A N 1
ATOM 2174 C CA . SER A 1 276 ? 9.091 -8.040 -32.021 1.00 84.06 276 SER A CA 1
ATOM 2175 C C . SER A 1 276 ? 8.383 -6.771 -32.494 1.00 84.06 276 SER A C 1
ATOM 2177 O O . SER A 1 276 ? 7.916 -5.979 -31.676 1.00 84.06 276 SER A O 1
ATOM 2179 N N . LEU A 1 277 ? 8.270 -6.586 -33.809 1.00 84.31 277 LEU A N 1
ATOM 2180 C CA . LEU A 1 277 ? 7.542 -5.471 -34.414 1.00 84.31 277 LEU A CA 1
ATOM 2181 C C . LEU A 1 277 ? 6.280 -5.963 -35.114 1.00 84.31 277 LEU A C 1
ATOM 2183 O O . LEU A 1 277 ? 6.276 -7.029 -35.731 1.00 84.31 277 LEU A O 1
ATOM 2187 N N . SER A 1 278 ? 5.216 -5.160 -35.066 1.00 87.94 278 SER A N 1
ATOM 2188 C CA . SER A 1 278 ? 4.050 -5.411 -35.910 1.00 87.94 278 SER A CA 1
ATOM 2189 C C . SER A 1 278 ? 4.414 -5.202 -37.390 1.00 87.94 278 SER A C 1
ATOM 2191 O O . SER A 1 278 ? 5.306 -4.401 -37.699 1.00 87.94 278 SER A O 1
ATOM 2193 N N . PRO A 1 279 ? 3.716 -5.869 -38.330 1.00 89.56 279 PRO A N 1
ATOM 2194 C CA . PRO A 1 279 ? 3.923 -5.642 -39.760 1.00 89.56 279 PRO A CA 1
ATOM 2195 C C . PRO A 1 279 ? 3.775 -4.168 -40.157 1.00 89.56 279 PRO A C 1
ATOM 2197 O O . PRO A 1 279 ? 4.493 -3.692 -41.030 1.00 89.56 279 PRO A O 1
ATOM 2200 N N . GLU A 1 280 ? 2.882 -3.440 -39.481 1.00 89.75 280 GLU A N 1
ATOM 2201 C CA . GLU A 1 280 ? 2.664 -2.009 -39.693 1.00 89.75 280 GLU A CA 1
ATOM 2202 C C . GLU A 1 280 ? 3.882 -1.169 -39.297 1.00 89.75 280 GLU A C 1
ATOM 2204 O O . GLU A 1 280 ? 4.398 -0.420 -40.121 1.00 89.75 280 GLU A O 1
ATOM 2209 N N . ILE A 1 281 ? 4.410 -1.348 -38.081 1.00 85.94 281 ILE A N 1
ATOM 2210 C CA . ILE A 1 281 ? 5.605 -0.613 -37.634 1.00 85.94 281 ILE A CA 1
ATOM 2211 C C . ILE A 1 281 ? 6.796 -0.943 -38.538 1.00 85.94 281 ILE A C 1
ATOM 2213 O O . ILE A 1 281 ? 7.565 -0.056 -38.902 1.00 85.94 281 ILE A O 1
ATOM 2217 N N . ARG A 1 282 ? 6.931 -2.208 -38.958 1.00 86.75 282 ARG A N 1
ATOM 2218 C CA . ARG A 1 282 ? 7.996 -2.617 -39.880 1.00 86.75 282 ARG A CA 1
ATOM 2219 C C . ARG A 1 282 ? 7.898 -1.888 -41.225 1.00 86.75 282 ARG A C 1
ATOM 2221 O O . ARG A 1 282 ? 8.920 -1.421 -41.718 1.00 86.75 282 ARG A O 1
ATOM 2228 N N . ARG A 1 283 ? 6.694 -1.750 -41.795 1.00 88.12 283 ARG A N 1
ATOM 2229 C CA . ARG A 1 283 ? 6.472 -0.963 -43.022 1.00 88.12 283 ARG A CA 1
ATOM 2230 C C . ARG A 1 283 ? 6.820 0.509 -42.827 1.00 88.12 283 ARG A C 1
ATOM 2232 O O . ARG A 1 283 ? 7.497 1.073 -43.676 1.00 88.12 283 ARG A O 1
ATOM 2239 N N . GLN A 1 284 ? 6.407 1.111 -41.713 1.00 88.00 284 GLN A N 1
ATOM 2240 C CA . GLN A 1 284 ? 6.695 2.519 -41.423 1.00 88.00 284 GLN A CA 1
ATOM 2241 C C . GLN A 1 284 ? 8.198 2.792 -41.274 1.00 88.00 284 GLN A C 1
ATOM 2243 O O . GLN A 1 284 ? 8.680 3.806 -41.770 1.00 88.00 284 GLN A O 1
ATOM 2248 N N . LEU A 1 285 ? 8.952 1.887 -40.640 1.00 83.94 285 LEU A N 1
ATOM 2249 C CA . LEU A 1 285 ? 10.412 2.003 -40.537 1.00 83.94 285 LEU A CA 1
ATOM 2250 C C . LEU A 1 285 ? 11.089 1.924 -41.910 1.00 83.94 285 LEU A C 1
ATOM 2252 O O . LEU A 1 285 ? 11.935 2.761 -42.209 1.00 83.94 285 LEU A O 1
ATOM 2256 N N . LEU A 1 286 ? 10.679 0.967 -42.750 1.00 85.50 286 LEU A N 1
ATOM 2257 C CA . LEU A 1 286 ? 11.195 0.827 -44.117 1.00 85.50 286 LEU A CA 1
ATOM 2258 C C . LEU A 1 286 ? 10.869 2.056 -44.974 1.00 85.50 286 LEU A C 1
ATOM 2260 O O . LEU A 1 286 ? 11.738 2.556 -45.678 1.00 85.50 286 LEU A O 1
ATOM 2264 N N . ALA A 1 287 ? 9.639 2.569 -44.884 1.00 81.69 287 ALA A N 1
ATOM 2265 C CA . ALA A 1 287 ? 9.216 3.761 -45.612 1.00 81.69 287 ALA A CA 1
ATOM 2266 C C . ALA A 1 287 ? 9.969 5.016 -45.151 1.00 81.69 287 ALA A C 1
ATOM 2268 O O . ALA A 1 287 ? 10.370 5.828 -45.978 1.00 81.69 287 ALA A O 1
ATOM 2269 N N . ARG A 1 288 ? 10.190 5.171 -43.839 1.00 81.19 288 ARG A N 1
ATOM 2270 C CA . ARG A 1 288 ? 10.940 6.301 -43.277 1.00 81.19 288 ARG A CA 1
ATOM 2271 C C . ARG A 1 288 ? 12.405 6.282 -43.702 1.00 81.19 288 ARG A C 1
ATOM 2273 O O . ARG A 1 288 ? 12.932 7.337 -44.035 1.00 81.19 288 ARG A O 1
ATOM 2280 N N . ASP A 1 289 ? 13.048 5.118 -43.676 1.00 78.62 289 ASP A N 1
ATOM 2281 C CA . ASP A 1 289 ? 14.436 4.976 -44.121 1.00 78.62 289 ASP A CA 1
ATOM 2282 C C . ASP A 1 289 ? 14.560 5.218 -45.637 1.00 78.62 289 ASP A C 1
ATOM 2284 O O . ASP A 1 289 ? 15.369 6.039 -46.058 1.00 78.62 289 ASP A O 1
ATOM 2288 N N . ALA A 1 290 ? 13.671 4.632 -46.449 1.00 74.25 290 ALA A N 1
ATOM 2289 C CA . ALA A 1 290 ? 13.630 4.883 -47.890 1.00 74.25 290 ALA A CA 1
ATOM 2290 C C . ALA A 1 290 ? 13.392 6.367 -48.229 1.00 74.25 290 ALA A C 1
ATOM 2292 O O . ALA A 1 290 ? 14.048 6.904 -49.117 1.00 74.25 290 ALA A O 1
ATOM 2293 N N . ALA A 1 291 ? 12.500 7.049 -47.501 1.00 72.56 291 ALA A N 1
ATOM 2294 C CA . ALA A 1 291 ? 12.254 8.482 -47.666 1.00 72.56 291 ALA A CA 1
ATOM 2295 C C . ALA A 1 291 ? 13.455 9.338 -47.235 1.00 72.56 291 ALA A C 1
ATOM 2297 O O . ALA A 1 291 ? 13.776 10.314 -47.903 1.00 72.56 291 ALA A O 1
ATOM 2298 N N . ALA A 1 292 ? 14.151 8.965 -46.156 1.00 68.25 292 ALA A N 1
ATOM 2299 C CA . ALA A 1 292 ? 15.374 9.648 -45.730 1.00 68.25 292 ALA A CA 1
ATOM 2300 C C . ALA A 1 292 ? 16.513 9.513 -46.759 1.00 68.25 292 ALA A C 1
ATOM 2302 O O . ALA A 1 292 ? 17.358 10.399 -46.844 1.00 68.25 292 ALA A O 1
ATOM 2303 N N . ARG A 1 293 ? 16.520 8.431 -47.551 1.00 68.50 293 ARG A N 1
ATOM 2304 C CA . ARG A 1 293 ? 17.478 8.201 -48.650 1.00 68.50 293 ARG A CA 1
ATOM 2305 C C . ARG A 1 293 ? 17.036 8.794 -49.992 1.00 68.50 293 ARG A C 1
ATOM 2307 O O . ARG A 1 293 ? 17.840 8.879 -50.916 1.00 68.50 293 ARG A O 1
ATOM 2314 N N . GLY A 1 294 ? 15.771 9.182 -50.113 1.00 59.28 294 GLY A N 1
ATOM 2315 C CA . GLY A 1 294 ? 15.131 9.571 -51.364 1.00 59.28 294 GLY A CA 1
ATOM 2316 C C . GLY A 1 294 ? 14.743 11.045 -51.435 1.00 59.28 294 GLY A C 1
ATOM 2317 O O . GLY A 1 294 ? 13.573 11.313 -51.666 1.00 59.28 294 GLY A O 1
ATOM 2318 N N . ASP A 1 295 ? 15.692 11.975 -51.258 1.00 44.03 295 ASP A N 1
ATOM 2319 C CA . ASP A 1 295 ? 15.769 13.208 -52.067 1.00 44.03 295 ASP A CA 1
ATOM 2320 C C . ASP A 1 295 ? 17.132 13.932 -51.891 1.00 44.03 295 ASP A C 1
ATOM 2322 O O . ASP A 1 295 ? 17.419 14.517 -50.849 1.00 44.03 295 ASP A O 1
ATOM 2326 N N . ARG A 1 296 ? 17.927 13.926 -52.977 1.00 41.19 296 ARG A N 1
ATOM 2327 C CA . ARG A 1 296 ? 19.231 14.588 -53.262 1.00 41.19 296 ARG A CA 1
ATOM 2328 C C . ARG A 1 296 ? 20.539 14.011 -52.668 1.00 41.19 296 ARG A C 1
ATOM 2330 O O . ARG A 1 296 ? 20.644 13.796 -51.465 1.00 41.19 296 ARG A O 1
ATOM 2337 N N . PRO A 1 297 ? 21.610 13.892 -53.492 1.00 37.97 297 PRO A N 1
ATOM 2338 C CA . PRO A 1 297 ? 22.968 13.709 -52.991 1.00 37.97 297 PRO A CA 1
ATOM 2339 C C . PRO A 1 297 ? 23.418 15.007 -52.310 1.00 37.97 297 PRO A C 1
ATOM 2341 O O . PRO A 1 297 ? 23.537 16.052 -52.953 1.00 37.97 297 PRO A O 1
ATOM 2344 N N . HIS A 1 298 ? 23.667 14.962 -51.006 1.00 38.06 298 HIS A N 1
ATOM 2345 C CA . HIS A 1 298 ? 24.438 16.018 -50.362 1.00 38.06 298 HIS A CA 1
ATOM 2346 C C . HIS A 1 298 ? 25.895 15.924 -50.851 1.00 38.06 298 HIS A C 1
ATOM 2348 O O . HIS A 1 298 ? 26.431 14.814 -50.916 1.00 38.06 298 HIS A O 1
ATOM 2354 N N . PRO A 1 299 ? 26.563 17.044 -51.195 1.00 33.50 299 PRO A N 1
ATOM 2355 C CA . PRO A 1 299 ? 28.015 17.024 -51.332 1.00 33.50 299 PRO A CA 1
ATOM 2356 C C . PRO A 1 299 ? 28.622 16.587 -49.986 1.00 33.50 299 PRO A C 1
ATOM 2358 O O . PRO A 1 299 ? 27.970 16.766 -48.950 1.00 33.50 299 PRO A O 1
ATOM 2361 N N . PRO A 1 300 ? 29.831 15.996 -49.975 1.00 36.38 300 PRO A N 1
ATOM 2362 C CA . PRO A 1 300 ? 30.447 15.521 -48.741 1.00 36.38 300 PRO A CA 1
ATOM 2363 C C . PRO A 1 300 ? 30.435 16.643 -47.701 1.00 36.38 300 PRO A C 1
ATOM 2365 O O . PRO A 1 300 ? 30.795 17.780 -48.009 1.00 36.38 300 PRO A O 1
ATOM 2368 N N . LEU A 1 301 ? 29.963 16.327 -46.492 1.00 35.22 301 LEU A N 1
ATOM 2369 C CA . LEU A 1 301 ? 29.952 17.261 -45.373 1.00 35.22 301 LEU A CA 1
ATOM 2370 C C . LEU A 1 301 ? 31.387 17.736 -45.131 1.00 35.22 301 LEU A C 1
ATOM 2372 O O . LEU A 1 301 ? 32.229 16.982 -44.647 1.00 35.22 301 LEU A O 1
ATOM 2376 N N . ASP A 1 302 ? 31.661 18.990 -45.484 1.00 33.38 302 ASP A N 1
ATOM 2377 C CA . ASP A 1 302 ? 32.883 19.670 -45.083 1.00 33.38 302 ASP A CA 1
ATOM 2378 C C . ASP A 1 302 ? 32.874 19.766 -43.551 1.00 33.38 302 ASP A C 1
ATOM 2380 O O . ASP A 1 302 ? 31.986 20.382 -42.951 1.00 33.38 302 ASP A O 1
ATOM 2384 N N . ALA A 1 303 ? 33.862 19.144 -42.906 1.00 37.81 303 ALA A N 1
ATOM 2385 C CA . ALA A 1 303 ? 34.027 19.117 -41.453 1.00 37.81 303 ALA A CA 1
ATOM 2386 C C . ALA A 1 303 ? 34.164 20.524 -40.825 1.00 37.81 303 ALA A C 1
ATOM 2388 O O . ALA A 1 303 ? 34.165 20.662 -39.603 1.00 37.81 303 ALA A O 1
ATOM 2389 N N . ARG A 1 304 ? 34.243 21.586 -41.638 1.00 35.31 304 ARG A N 1
ATOM 2390 C CA . ARG A 1 304 ? 34.226 22.988 -41.195 1.00 35.31 304 ARG A CA 1
ATOM 2391 C C . ARG A 1 304 ? 32.832 23.604 -41.032 1.00 35.31 304 ARG A C 1
ATOM 2393 O O . ARG A 1 304 ? 32.730 24.667 -40.425 1.00 35.31 304 ARG A O 1
ATOM 2400 N N . ALA A 1 305 ? 31.758 22.953 -41.485 1.00 31.23 305 ALA A N 1
ATOM 2401 C CA . ALA A 1 305 ? 30.390 23.471 -41.332 1.00 31.23 305 ALA A CA 1
ATOM 2402 C C . ALA A 1 305 ? 29.773 23.235 -39.933 1.00 31.23 305 ALA A C 1
ATOM 2404 O O . ALA A 1 305 ? 28.689 23.736 -39.647 1.00 31.23 305 ALA A O 1
ATOM 2405 N N . LEU A 1 306 ? 30.475 22.538 -39.028 1.00 33.38 306 LEU A N 1
ATOM 2406 C CA . LEU A 1 306 ? 30.114 22.397 -37.605 1.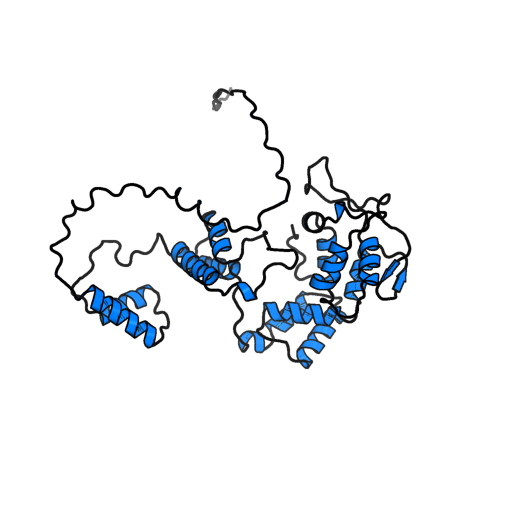00 33.38 306 LEU A CA 1
ATOM 2407 C C . LEU A 1 306 ? 30.677 23.530 -36.722 1.00 33.38 306 LEU A C 1
ATOM 2409 O O . LEU A 1 306 ? 30.846 23.381 -35.511 1.00 33.38 306 LEU A O 1
ATOM 2413 N N . GLY A 1 307 ? 30.960 24.688 -37.316 1.00 37.06 307 GLY A N 1
ATOM 2414 C CA . GLY A 1 307 ? 31.273 25.907 -36.582 1.00 37.06 307 GLY A CA 1
ATOM 2415 C C . GLY A 1 307 ? 30.011 26.567 -36.029 1.00 37.06 307 GLY A C 1
ATOM 2416 O O . GLY A 1 307 ? 29.400 27.383 -36.708 1.00 37.06 307 GLY A O 1
ATOM 2417 N N . GLY A 1 308 ? 29.668 26.269 -34.773 1.00 35.22 308 GLY A N 1
ATOM 2418 C CA . GLY A 1 308 ? 28.890 27.191 -33.939 1.00 35.22 308 GLY A CA 1
ATOM 2419 C C . GLY A 1 308 ? 27.449 26.797 -33.625 1.00 35.22 308 GLY A C 1
ATOM 2420 O O . GLY A 1 308 ? 26.520 27.486 -34.024 1.00 35.22 308 GLY A O 1
ATOM 2421 N N . VAL A 1 309 ? 27.263 25.788 -32.773 1.00 29.19 309 VAL A N 1
ATOM 2422 C CA . VAL A 1 309 ? 26.188 25.831 -31.765 1.00 29.19 309 VAL A CA 1
ATOM 2423 C C . VAL A 1 309 ? 26.776 25.350 -30.443 1.00 29.19 309 VAL A C 1
ATOM 2425 O O . VAL A 1 309 ? 26.669 24.189 -30.055 1.00 29.19 309 VAL A O 1
ATOM 2428 N N . GLY A 1 310 ? 27.487 26.254 -29.772 1.00 28.30 310 GLY A N 1
ATOM 2429 C CA . GLY A 1 310 ? 27.811 26.082 -28.364 1.00 28.30 310 GLY A CA 1
ATOM 2430 C C . GLY A 1 310 ? 26.530 26.105 -27.528 1.00 28.30 310 GLY A C 1
ATOM 2431 O O . GLY A 1 310 ? 25.621 26.875 -27.818 1.00 28.30 310 GLY A O 1
ATOM 2432 N N . ALA A 1 311 ? 26.487 25.243 -26.511 1.00 33.81 311 ALA A N 1
ATOM 2433 C CA . ALA A 1 311 ? 25.640 25.329 -25.321 1.00 33.81 311 ALA A CA 1
ATOM 2434 C C . ALA A 1 311 ? 24.214 25.890 -25.527 1.00 33.81 311 ALA A C 1
ATOM 2436 O O . ALA A 1 311 ? 23.950 27.071 -25.310 1.00 33.81 311 ALA A O 1
ATOM 2437 N N . LEU A 1 312 ? 23.256 25.012 -25.834 1.00 27.55 312 LEU A N 1
ATOM 2438 C CA . LEU A 1 312 ? 21.847 25.300 -25.564 1.00 27.55 312 LEU A CA 1
ATOM 2439 C C . LEU A 1 312 ? 21.625 25.278 -24.043 1.00 27.55 312 LEU A C 1
ATOM 2441 O O . LEU A 1 312 ? 21.559 24.223 -23.414 1.00 27.55 312 LEU A O 1
ATOM 2445 N N . ASP A 1 313 ? 21.562 26.477 -23.468 1.00 30.48 313 ASP A N 1
ATOM 2446 C CA . ASP A 1 313 ? 21.246 26.751 -22.069 1.00 30.48 313 ASP A CA 1
ATOM 2447 C C . ASP A 1 313 ? 19.854 26.194 -21.708 1.00 30.48 313 ASP A C 1
ATOM 2449 O O . ASP A 1 313 ? 18.813 26.661 -22.179 1.00 30.48 313 ASP A O 1
ATOM 2453 N N . LEU A 1 314 ? 19.832 25.173 -20.848 1.00 29.83 314 LEU A N 1
ATOM 2454 C CA . LEU A 1 314 ? 18.636 24.471 -20.364 1.00 29.83 314 LEU A CA 1
ATOM 2455 C C . LEU A 1 314 ? 17.755 25.311 -19.412 1.00 29.83 314 LEU A C 1
ATOM 2457 O O . LEU A 1 314 ? 16.817 24.786 -18.812 1.00 29.83 314 LEU A O 1
ATOM 2461 N N . ARG A 1 315 ? 17.999 26.619 -19.263 1.00 29.02 315 ARG A N 1
ATOM 2462 C CA . ARG A 1 315 ? 17.250 27.484 -18.332 1.00 29.02 315 ARG A CA 1
ATOM 2463 C C . ARG A 1 315 ? 15.929 28.055 -18.864 1.00 29.02 315 ARG A C 1
ATOM 2465 O O . ARG A 1 315 ? 15.148 28.566 -18.065 1.00 29.02 315 ARG A O 1
ATOM 2472 N N . CYS A 1 316 ? 15.605 27.928 -20.152 1.00 26.03 316 CYS A N 1
ATOM 2473 C CA . CYS A 1 316 ? 14.440 28.624 -20.732 1.00 26.03 316 CYS A CA 1
ATOM 2474 C C . CYS A 1 316 ? 13.121 27.830 -20.845 1.00 26.03 316 CYS A C 1
ATOM 2476 O O . CYS A 1 316 ? 12.118 28.400 -21.269 1.00 26.03 316 CYS A O 1
ATOM 2478 N N . LEU A 1 317 ? 13.045 26.564 -20.415 1.00 27.31 317 LEU A N 1
ATOM 2479 C CA . LEU A 1 317 ? 11.801 25.766 -20.500 1.00 27.31 317 LEU A CA 1
ATOM 2480 C C . LEU A 1 317 ? 10.985 25.670 -19.195 1.00 27.31 317 LEU A C 1
ATOM 2482 O O . LEU A 1 317 ? 9.980 24.968 -19.150 1.00 27.31 317 LEU A O 1
ATOM 2486 N N . ALA A 1 318 ? 11.342 26.426 -18.151 1.00 26.97 318 ALA A N 1
ATOM 2487 C CA . ALA A 1 318 ? 10.645 26.398 -16.856 1.00 26.97 318 ALA A CA 1
ATOM 2488 C C . ALA A 1 318 ? 9.500 27.431 -16.695 1.00 26.97 318 ALA A C 1
ATOM 2490 O O . ALA A 1 318 ? 8.955 27.570 -15.601 1.00 26.97 318 ALA A O 1
ATOM 2491 N N . ALA A 1 319 ? 9.114 28.176 -17.739 1.00 29.50 319 ALA A N 1
ATOM 2492 C CA . ALA A 1 319 ? 8.261 29.364 -17.569 1.00 29.50 319 ALA A CA 1
ATOM 2493 C C . ALA A 1 319 ? 6.801 29.259 -18.059 1.00 29.50 319 ALA A C 1
ATOM 2495 O O . ALA A 1 319 ? 6.072 30.243 -17.953 1.00 29.50 319 ALA A O 1
ATOM 2496 N N . ARG A 1 320 ? 6.314 28.119 -18.571 1.00 29.44 320 ARG A N 1
ATOM 2497 C CA . ARG A 1 320 ? 4.924 28.025 -19.075 1.00 29.44 320 ARG A CA 1
ATOM 2498 C C . ARG A 1 320 ? 4.192 26.754 -18.649 1.00 29.44 320 ARG A C 1
ATOM 2500 O O . ARG A 1 320 ? 3.883 25.897 -19.463 1.00 29.44 320 ARG A O 1
ATOM 2507 N N . SER A 1 321 ? 3.841 26.692 -17.368 1.00 28.28 321 SER A N 1
ATOM 2508 C CA . SER A 1 321 ? 2.698 25.905 -16.884 1.00 28.28 321 SER A CA 1
ATOM 2509 C C . SER A 1 321 ? 2.235 26.440 -15.524 1.00 28.28 321 SER A C 1
ATOM 2511 O O . SER A 1 321 ? 2.577 25.911 -14.469 1.00 28.28 321 SER A O 1
ATOM 2513 N N . ARG A 1 322 ? 1.473 27.536 -15.535 1.00 28.41 322 ARG A N 1
ATOM 2514 C CA . ARG A 1 322 ? 0.639 27.941 -14.395 1.00 28.41 322 ARG A CA 1
ATOM 2515 C C . ARG A 1 322 ? -0.781 28.148 -14.898 1.00 28.41 322 ARG A C 1
ATOM 2517 O O . ARG A 1 322 ? -1.100 29.198 -15.440 1.00 28.41 322 ARG A O 1
ATOM 2524 N N . GLY A 1 323 ? -1.584 27.096 -14.764 1.00 28.33 323 GLY A N 1
ATOM 2525 C CA . GLY A 1 323 ? -3.041 27.169 -14.802 1.00 28.33 323 GLY A CA 1
ATOM 2526 C C . GLY A 1 323 ? -3.605 27.453 -13.398 1.00 28.33 323 GLY A C 1
ATOM 2527 O O . GLY A 1 323 ? -2.891 27.272 -12.407 1.00 28.33 323 GLY A O 1
ATOM 2528 N N . PRO A 1 324 ? -4.853 27.931 -13.293 1.00 26.73 324 PRO A N 1
ATOM 2529 C CA . PRO A 1 324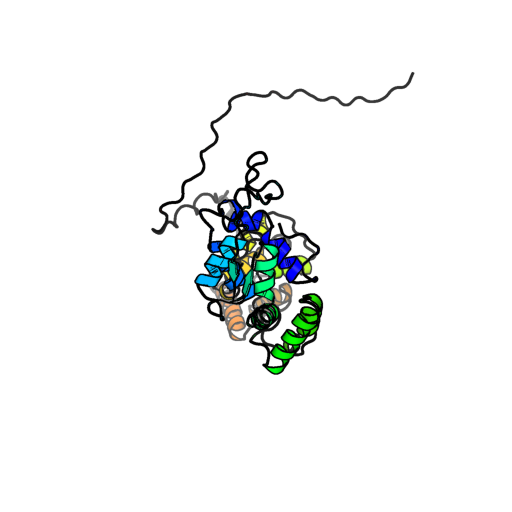 ? -5.311 28.753 -12.178 1.00 26.73 324 PRO A CA 1
ATOM 2530 C C . PRO A 1 324 ? -5.963 27.926 -11.059 1.00 26.73 324 PRO A C 1
ATOM 2532 O O . PRO A 1 324 ? -7.173 27.950 -10.928 1.00 26.73 324 PRO A O 1
ATOM 2535 N N . TRP A 1 325 ? -5.182 27.202 -10.251 1.00 25.78 325 TRP A N 1
ATOM 2536 C CA . TRP A 1 325 ? -5.675 26.574 -9.001 1.00 25.78 325 TRP A CA 1
ATOM 2537 C C . TRP A 1 325 ? -4.610 26.551 -7.891 1.00 25.78 325 TRP A C 1
ATOM 2539 O O . TRP A 1 325 ? -4.525 25.619 -7.100 1.00 25.78 325 TRP A O 1
ATOM 2549 N N . ALA A 1 326 ? -3.756 27.574 -7.842 1.00 29.69 326 ALA A N 1
ATOM 2550 C CA . ALA A 1 326 ? -2.741 27.723 -6.802 1.00 29.69 326 ALA A CA 1
ATOM 2551 C C . ALA A 1 326 ? -3.078 28.910 -5.897 1.00 29.69 326 ALA A C 1
ATOM 2553 O O . ALA A 1 326 ? -2.489 29.985 -6.024 1.00 29.69 326 ALA A O 1
ATOM 2554 N N . THR A 1 327 ? -4.003 28.693 -4.970 1.00 28.53 327 THR A N 1
ATOM 2555 C CA . THR A 1 327 ? -4.225 29.593 -3.840 1.00 28.53 327 THR A CA 1
ATOM 2556 C C . THR A 1 327 ? -4.269 28.784 -2.550 1.00 28.53 327 THR A C 1
ATOM 2558 O O . THR A 1 327 ? -4.971 27.785 -2.457 1.00 28.53 327 THR A O 1
ATOM 2561 N N . GLU A 1 328 ? -3.478 29.268 -1.590 1.00 28.06 328 GLU A N 1
ATOM 2562 C CA . GLU A 1 328 ? -3.580 29.036 -0.143 1.00 28.06 328 GLU A CA 1
ATOM 2563 C C . GLU A 1 328 ? -3.034 27.727 0.439 1.00 28.06 328 GLU A C 1
ATOM 2565 O O . GLU A 1 328 ? -3.768 26.885 0.932 1.00 28.06 328 GLU A O 1
ATOM 2570 N N . TRP A 1 329 ? -1.699 27.646 0.523 1.00 27.91 329 TRP A N 1
ATOM 2571 C CA . TRP A 1 329 ? -1.014 27.065 1.689 1.00 27.91 329 TRP A CA 1
ATOM 2572 C C . TRP A 1 329 ? 0.169 27.970 2.095 1.00 27.91 329 TRP A C 1
ATOM 2574 O O . TRP A 1 329 ? 0.867 28.481 1.205 1.00 27.91 329 TRP A O 1
ATOM 2584 N N . PRO A 1 330 ? 0.420 28.220 3.398 1.00 27.52 330 PRO A N 1
ATOM 2585 C CA . PRO A 1 330 ? 1.446 29.162 3.837 1.00 27.52 330 PRO A CA 1
ATOM 2586 C C . PRO A 1 330 ? 2.852 28.619 3.563 1.00 27.52 330 PRO A C 1
ATOM 2588 O O . PRO A 1 330 ? 3.181 27.479 3.889 1.00 27.52 330 PRO A O 1
ATOM 2591 N N . ARG A 1 331 ? 3.717 29.455 2.980 1.00 28.98 331 ARG A N 1
ATOM 2592 C CA . ARG A 1 331 ? 5.140 29.135 2.804 1.00 28.98 331 ARG A CA 1
ATOM 2593 C C . ARG A 1 331 ? 5.874 29.239 4.149 1.00 28.98 331 ARG A C 1
ATOM 2595 O O . ARG A 1 331 ? 5.655 30.221 4.857 1.00 28.98 331 ARG A O 1
ATOM 2602 N N . PRO A 1 332 ? 6.802 28.322 4.471 1.00 28.33 332 PRO A N 1
ATOM 2603 C CA . PRO A 1 332 ? 7.660 28.470 5.642 1.00 28.33 332 PRO A CA 1
ATOM 2604 C C . PRO A 1 332 ? 8.588 29.696 5.498 1.00 28.33 332 PRO A C 1
ATOM 2606 O O . PRO A 1 332 ? 8.958 30.064 4.373 1.00 28.33 332 PRO A O 1
ATOM 2609 N N . PRO A 1 333 ? 8.975 30.351 6.610 1.00 29.00 333 PRO A N 1
ATOM 2610 C CA . PRO A 1 333 ? 9.779 31.566 6.568 1.00 29.00 333 PRO A CA 1
ATOM 2611 C C . PRO A 1 333 ? 11.194 31.283 6.045 1.00 29.00 333 PRO A C 1
ATOM 2613 O O . PRO A 1 333 ? 11.834 30.295 6.402 1.00 29.00 333 PRO A O 1
ATOM 2616 N N . ARG A 1 334 ? 11.696 32.184 5.193 1.00 30.00 334 ARG A N 1
ATOM 2617 C CA . ARG A 1 334 ? 13.067 32.130 4.665 1.00 30.00 334 ARG A CA 1
ATOM 2618 C C . ARG A 1 334 ? 14.085 32.364 5.793 1.00 30.00 334 ARG A C 1
ATOM 2620 O O . ARG A 1 334 ? 13.885 33.288 6.584 1.00 30.00 334 ARG A O 1
ATOM 2627 N N . PRO A 1 335 ? 15.207 31.625 5.840 1.00 28.25 335 PRO A N 1
ATOM 2628 C CA . PRO A 1 335 ? 16.281 31.938 6.771 1.00 28.25 335 PRO A CA 1
ATOM 2629 C C . PRO A 1 335 ? 16.947 33.268 6.381 1.00 28.25 335 PRO A C 1
ATOM 2631 O O . PRO A 1 335 ? 17.219 33.528 5.207 1.00 28.25 335 PRO A O 1
ATOM 2634 N N . ARG A 1 336 ? 17.192 34.129 7.377 1.00 28.91 336 ARG A N 1
ATOM 2635 C CA . ARG A 1 336 ? 17.937 35.390 7.218 1.00 28.91 336 ARG A CA 1
ATOM 2636 C C . ARG A 1 336 ? 19.415 35.107 6.892 1.00 28.91 336 ARG A C 1
ATOM 2638 O O . ARG A 1 336 ? 19.960 34.131 7.408 1.00 28.91 336 ARG A O 1
ATOM 2645 N N . PRO A 1 337 ? 20.093 35.966 6.110 1.00 27.20 337 PRO A N 1
ATOM 2646 C CA . PRO A 1 337 ? 21.507 35.788 5.806 1.00 27.20 337 PRO A CA 1
ATOM 2647 C C . PRO A 1 337 ? 22.347 36.059 7.061 1.00 27.20 337 PRO A C 1
ATOM 2649 O O . PRO A 1 337 ? 22.270 37.140 7.645 1.00 27.20 337 PRO A O 1
ATOM 2652 N N . ARG A 1 338 ? 23.164 35.087 7.481 1.00 27.61 338 ARG A N 1
ATOM 2653 C CA . ARG A 1 338 ? 24.260 35.331 8.426 1.00 27.61 338 ARG A CA 1
ATOM 2654 C C . ARG A 1 338 ? 25.539 35.577 7.636 1.00 27.61 338 ARG A C 1
ATOM 2656 O O . ARG A 1 338 ? 26.100 34.670 7.035 1.00 27.61 338 ARG A O 1
ATOM 2663 N N . THR A 1 339 ? 25.990 36.822 7.667 1.00 28.56 339 THR A N 1
ATOM 2664 C CA . THR A 1 339 ? 27.373 37.221 7.424 1.00 28.56 339 THR A CA 1
ATOM 2665 C C . THR A 1 339 ? 28.275 36.612 8.500 1.00 28.56 339 THR A C 1
ATOM 2667 O O . THR A 1 339 ? 28.030 36.809 9.689 1.00 28.56 339 THR A O 1
ATOM 2670 N N . ARG A 1 340 ? 29.318 35.880 8.091 1.00 26.36 340 ARG A N 1
ATOM 2671 C CA . ARG A 1 340 ? 30.663 35.877 8.701 1.00 26.36 340 ARG A CA 1
ATOM 2672 C C . ARG A 1 340 ? 31.587 34.961 7.896 1.00 26.36 340 ARG A C 1
ATOM 2674 O O . ARG A 1 340 ? 31.344 33.766 7.775 1.00 26.36 340 ARG A O 1
ATOM 2681 N N . CYS A 1 341 ? 32.634 35.572 7.353 1.00 24.84 341 CYS A N 1
ATOM 2682 C CA . CYS A 1 341 ? 33.766 34.933 6.702 1.00 24.84 341 CYS A CA 1
ATOM 2683 C C . CYS A 1 341 ? 34.460 33.944 7.649 1.00 24.84 341 CYS A C 1
ATOM 2685 O O . CYS A 1 341 ? 34.658 34.262 8.821 1.00 24.84 341 CYS A O 1
ATOM 2687 N N . TRP A 1 342 ? 34.878 32.793 7.126 1.00 23.45 342 TRP A N 1
ATOM 2688 C CA . TRP A 1 342 ? 35.897 31.938 7.733 1.00 23.45 342 TRP A CA 1
ATOM 2689 C C . TRP A 1 342 ? 36.990 31.687 6.691 1.00 23.45 342 TRP A C 1
ATOM 2691 O O . TRP A 1 342 ? 36.712 31.188 5.601 1.00 23.45 342 TRP A O 1
ATOM 2701 N N . SER A 1 343 ? 38.212 32.097 7.027 1.00 24.91 343 SER A N 1
ATOM 2702 C CA . SER A 1 343 ? 39.438 31.868 6.256 1.00 24.91 343 SER A CA 1
ATOM 2703 C C . SER A 1 343 ? 39.977 30.449 6.505 1.00 24.91 343 SER A C 1
ATOM 2705 O O . SER A 1 343 ? 39.746 29.904 7.587 1.00 24.91 343 SER A O 1
ATOM 2707 N N . PRO A 1 344 ? 40.711 29.842 5.554 1.00 27.48 344 PRO A N 1
ATOM 2708 C CA . PRO A 1 344 ? 41.214 28.481 5.693 1.00 27.48 344 PRO A CA 1
ATOM 2709 C C . PRO A 1 344 ? 42.559 28.461 6.432 1.00 27.48 344 PRO A C 1
ATOM 2711 O O . PRO A 1 344 ? 43.535 29.048 5.964 1.00 27.48 344 PRO A O 1
ATOM 2714 N N . THR A 1 345 ? 42.627 27.746 7.557 1.00 26.88 345 THR A N 1
ATOM 2715 C CA . THR A 1 345 ? 43.896 27.409 8.217 1.00 26.88 345 THR A CA 1
ATOM 2716 C C . THR A 1 345 ? 44.271 25.965 7.903 1.00 26.88 345 THR A C 1
ATOM 2718 O O . THR A 1 345 ? 43.522 25.024 8.152 1.00 26.88 345 THR A O 1
ATOM 2721 N N . THR A 1 346 ? 45.460 25.842 7.333 1.00 28.08 346 THR A N 1
ATOM 2722 C CA . THR A 1 346 ? 46.233 24.661 6.956 1.00 28.08 346 THR A CA 1
ATOM 2723 C C . THR A 1 346 ? 46.321 23.612 8.073 1.00 28.08 346 THR A C 1
ATOM 2725 O O . THR A 1 346 ? 46.759 23.928 9.176 1.00 28.08 346 THR A O 1
ATOM 2728 N N . ILE A 1 347 ? 46.011 22.345 7.774 1.00 28.33 347 ILE A N 1
ATOM 2729 C CA . ILE A 1 347 ? 46.391 21.195 8.614 1.00 28.33 347 ILE A CA 1
ATOM 2730 C C . ILE A 1 347 ? 47.565 20.486 7.929 1.00 28.33 347 ILE A C 1
ATOM 2732 O O . ILE A 1 347 ? 47.425 19.945 6.834 1.00 28.33 347 ILE A O 1
ATOM 2736 N N . ARG A 1 348 ? 48.737 20.540 8.574 1.00 26.14 348 ARG A N 1
ATOM 2737 C CA . ARG A 1 348 ? 49.933 19.752 8.246 1.00 26.14 348 ARG A CA 1
ATOM 2738 C C . ARG A 1 348 ? 49.854 18.388 8.934 1.00 26.14 348 ARG A C 1
ATOM 2740 O O . ARG A 1 348 ? 49.528 18.314 10.116 1.00 26.14 348 ARG A O 1
ATOM 2747 N N . SER A 1 349 ? 50.223 17.342 8.205 1.00 27.91 349 SER A N 1
ATOM 2748 C CA . SER A 1 349 ? 50.511 16.000 8.723 1.00 27.91 349 SER A CA 1
ATOM 2749 C C . SER A 1 349 ? 51.806 15.992 9.550 1.00 27.91 349 SER A C 1
ATOM 2751 O O . SER A 1 349 ? 52.765 16.647 9.134 1.00 27.91 349 SER A O 1
ATOM 2753 N N . PRO A 1 350 ? 51.905 15.221 10.647 1.00 32.56 350 PRO A N 1
ATOM 2754 C CA . PRO A 1 350 ? 53.186 14.890 11.253 1.00 32.56 350 PRO A CA 1
ATOM 2755 C C . PRO A 1 350 ? 53.636 13.473 10.871 1.00 32.56 350 PRO A C 1
ATOM 2757 O O . PRO A 1 350 ? 52.929 12.488 11.085 1.00 32.56 350 PRO A O 1
ATOM 2760 N N . THR A 1 351 ? 54.838 13.399 10.307 1.00 30.25 351 THR A N 1
ATOM 2761 C CA . THR A 1 351 ? 55.649 12.189 10.130 1.00 30.25 351 THR A CA 1
ATOM 2762 C C . THR A 1 351 ? 56.461 11.899 11.405 1.00 30.25 351 THR A C 1
ATOM 2764 O O . THR A 1 351 ? 56.704 12.786 12.218 1.00 30.25 351 THR A O 1
ATOM 2767 N N . SER A 1 352 ? 56.868 10.640 11.555 1.00 30.56 352 SER A N 1
ATOM 2768 C CA . SER A 1 352 ? 57.589 9.996 12.667 1.00 30.56 352 SER A CA 1
ATOM 2769 C C . SER A 1 352 ? 58.972 10.551 13.055 1.00 30.56 352 SER A C 1
ATOM 2771 O O . SER A 1 352 ? 59.710 10.973 12.170 1.00 30.56 352 SER A O 1
ATOM 2773 N N . ALA A 1 353 ? 59.376 10.328 14.316 1.00 28.36 353 ALA A N 1
ATOM 2774 C CA . ALA A 1 353 ? 60.655 9.728 14.779 1.00 28.36 353 ALA A CA 1
ATOM 2775 C C . ALA A 1 353 ? 60.592 9.644 16.328 1.00 28.36 353 ALA A C 1
ATOM 2777 O O . ALA A 1 353 ? 60.098 10.575 16.949 1.00 28.36 353 ALA A O 1
ATOM 2778 N N . ALA A 1 354 ? 60.789 8.510 17.007 1.00 31.72 354 ALA A N 1
ATOM 2779 C CA . ALA A 1 354 ? 62.036 7.772 17.242 1.00 31.72 354 ALA A CA 1
ATOM 2780 C C . ALA A 1 354 ? 63.126 8.610 17.945 1.00 31.72 354 ALA A C 1
ATOM 2782 O O . ALA A 1 354 ? 63.745 9.465 17.315 1.00 31.72 354 ALA A O 1
ATOM 2783 N N . THR A 1 355 ? 63.373 8.223 19.210 1.00 36.69 355 THR A N 1
ATOM 2784 C CA . THR A 1 355 ? 64.407 8.635 20.192 1.00 36.69 355 THR A CA 1
ATOM 2785 C C . THR A 1 355 ? 64.330 10.025 20.802 1.00 36.69 355 THR A C 1
ATOM 2787 O O . THR A 1 355 ? 64.442 11.021 20.061 1.00 36.69 355 THR A O 1
#

Solvent-accessible surface area (backbone atoms only — not comparable to full-atom values): 21601 Å² total; per-residue (Å²): 112,86,70,99,81,39,87,59,36,33,50,62,61,40,52,57,50,49,66,64,25,39,55,50,26,60,76,47,47,29,50,71,7,24,54,88,51,48,44,41,61,47,34,41,46,46,40,32,73,71,32,29,39,73,88,50,86,75,51,75,62,29,27,52,33,36,7,33,19,55,22,9,30,39,72,40,69,89,70,33,86,76,50,64,78,48,52,77,39,74,92,37,29,38,80,53,76,34,48,45,89,86,46,73,41,68,39,44,47,69,52,45,56,49,51,46,64,72,35,88,38,12,45,61,34,50,47,53,59,58,42,55,79,67,25,43,69,82,71,55,70,68,59,47,51,52,43,27,53,50,24,58,76,59,66,37,30,37,41,68,45,52,54,54,49,70,70,32,67,49,52,79,72,41,59,83,68,81,73,53,48,61,60,48,53,53,50,53,30,53,76,70,75,42,76,92,86,63,75,61,63,52,62,41,24,45,43,18,68,38,40,89,100,55,55,89,48,95,87,38,73,67,71,81,63,48,70,42,80,62,19,45,49,20,49,52,50,46,52,50,57,73,56,60,87,81,70,63,100,55,85,86,68,83,75,72,85,83,64,52,42,70,57,52,54,49,52,55,34,54,75,68,68,57,69,93,69,55,73,66,59,52,49,52,52,41,50,52,47,44,51,74,73,63,75,80,88,72,74,82,80,60,86,71,76,78,74,78,82,76,78,86,72,83,77,77,81,82,81,84,86,83,74,98,80,87,80,90,78,88,78,80,84,80,84,77,89,79,89,77,91,81,82,91,80,85,84,82,84,85,81,92,81,87,135

Nearest PDB structures (foldseek):
  3j3q-assembly1_eY  TM=1.879E-01  e=1.868E+00  Human immunodeficiency virus 1
  8ckv-assembly1_A  TM=1.903E-01  e=5.218E+00  Human immunodeficiency virus 1

pLDDT: mean 78.48, std 24.8, range [23.45, 98.62]

Secondary structure (DSSP, 8-state):
---TT-TTSBHHHHHHHHHT-HHHHHHTTGGG--SSS--HHHHHHIIIIIIS-TTSS--HHHHHHHHHHT--B---TTT-TTSS---B-TTTS--S-EEETTEEE---HHHHHHHHHHSTTHHHHHHHHHHHTTSSSPPPHHHHHHHHHHHHHTTSBHHHHHHHHHTSHHHHHSPPPPPPHHHHHHHHHHHTT----STHHHHHHHHTT--TT--SBTTB--GGGGSSHHHHHHHHHHHHHHHTTS--SSSS----TT--HHHHHHHHHHHTT-----HHHHHHHHHHHHHHHSS--PPP--TTTT-------TTTTSS----S-----PPPPPPPP-----PPPP-PPPPP---

Foldseek 3Di:
DQDPPPQQFFLLCSLVSLLQQLVNCVQQVLQVAFLVRQRLRVLCCCLDQPFFHPPRQFDPLLSVLLSLQSHAFHAPPVCHRRPDTGDRHPVGHNQDWGQHSNDTDSRHNSNSSVVSNVDPRGLLVVLQVLLVVQAPDGDDPVLSVVLSVVCVVVNNGRNVSVVSSCPDVRSVVGDDFQDQLVNLLVVLCVVVVHDCPDPVVQVLNVQQQDHPPDAPGPSGGDRVPSDDPRNVVSSVVSNCVSCPPPDDLCPPPDDDLPDALVVVVVSVCVSVVNDDDDPVVVVVSSVVSVVVSPDDDDDPPDPVVPPDDPDPDPPPPPPDDDDPDDDDDDDDDDDDDDDDDDDDDDDDDDDDDDD

Sequence (355 aa):
MARPHGALGSFENLLLGVTRDPAMLMFLSGGDSTKWEPNENYARELMELFTLGAGRGYTEHDVREHARGLTGWDYDWQNGPGAGQLPLQPQVHDGGAKTIFGRRGRHDWQHSVRLCLSHQSHPSFFVTKLWSAFVAGAPPLATRRALQSLYVRSGYQVRPVVERILMHPRFYTGGRITKPPVVYVAGLLRALGRGIDTDAWGWIGDLCGQVLFRPPNVAGWDEERWLDTATFRGRWIAANYAIGERRALDPDGSYDLGEDAPTAVARALAFWGRPSLSPEIRRQLLARDAAARGDRPHPPLDARALGGVGALDLRCLAARSRGPWATEWPRPPRPRPRTRCWSPTTIRSPTSAAT

Radius of gyration: 29.46 Å; Cα contacts (8 Å, |Δi|>4): 355; chains: 1; bounding box: 85×58×83 Å

Mean predicted aligned error: 14.09 Å